Protein AF-0000000085151308 (afdb_homodimer)

Nearest PDB structures (foldseek):
  3g7r-assembly1_A  TM=8.720E-01  e=3.559E-06  Streptomyces coelicolor A3(2)
  3g7r-assembly1_B  TM=8.674E-01  e=7.919E-06  Streptomyces coelicolor A3(2)
  3dpj-assembly2_H  TM=8.428E-01  e=9.579E-05  Ruegeria pomeroyi
  2g7s-assembly1_A-2  TM=7.422E-01  e=3.919E-05  Agrobacterium fabrum str. C58
  6yj2-assembly1_A  TM=6.368E-01  e=1.270E-04  Mycobacterium tuberculosis H37Rv

Solvent-accessible surface area (backbone atoms only — not comparable to full-atom values): 20209 Å² total; per-residue (Å²): 127,86,75,81,76,68,56,68,65,57,46,35,54,40,47,38,53,49,38,50,44,50,33,73,80,63,52,47,72,68,57,50,25,67,63,56,72,45,55,69,66,60,51,31,70,73,33,67,36,72,66,42,41,49,48,50,26,51,50,50,52,50,51,51,54,52,50,50,52,52,51,41,42,68,70,30,94,39,62,53,55,17,52,50,50,52,54,52,49,53,52,56,49,39,72,42,90,81,44,60,65,50,62,47,59,51,46,27,63,56,31,42,67,70,62,43,68,70,22,52,48,30,49,50,50,55,51,47,50,38,48,53,47,20,55,56,36,42,76,79,37,57,67,68,58,10,48,51,51,19,52,41,49,47,26,47,49,45,3,48,49,58,48,38,74,44,83,90,31,58,69,57,50,54,54,36,49,52,65,44,42,55,86,55,57,73,81,121,126,86,74,82,75,69,56,68,66,57,45,36,55,41,47,37,55,50,38,50,45,50,33,72,79,62,52,45,72,68,56,51,24,66,64,57,71,45,53,68,66,61,52,30,69,75,32,68,36,72,67,41,42,48,49,50,26,52,50,51,52,50,50,52,52,51,50,51,51,52,51,41,41,70,72,31,93,39,63,53,56,17,52,49,50,51,54,53,48,53,53,57,49,40,71,43,91,81,42,61,64,49,62,49,58,51,46,27,64,56,31,43,68,70,63,42,68,68,21,51,49,29,48,50,48,54,51,47,49,36,50,53,46,20,55,56,37,42,76,79,37,57,69,69,58,9,49,52,51,20,52,41,49,48,28,48,53,46,4,48,50,58,49,37,75,45,82,93,35,59,69,56,49,53,54,36,50,54,64,44,41,54,88,56,57,74,80,124

Sequence (376 aa):
MAKKNFERADVLDKVITLFWQNGYAASSIQQITKATGLKPGSLYYEFDSKEGLFQAALARYATFSIEAIHQLMQQADDVKAGIRQILDNIVEQSKSCDYCGCFLIKTQLELASQGNELYKFASSQLTEIEHVYQHYLSQLYEAETAKAYAAQLMTVTFGIRIYGYQSESAATQINTINALLPWLKVECMAKKNFERADVLDKVITLFWQNGYAASSIQQITKATGLKPGSLYYEFDSKEGLFQAALARYATFSIEAIHQLMQQADDVKAGIRQILDNIVEQSKSCDYCGCFLIKTQLELASQGNELYKFASSQLTEIEHVYQHYLSQLYEAETAKAYAAQLMTVTFGIRIYGYQSESAATQINTINALLPWLKVEC

Foldseek 3Di:
DPPLPDDLVLLLVQVLLVCLVQNLVRDDPVNSCVSRVDDPVSVCVVQVDSVSSVLVSLVVLLVVVLVQLVVLCVPAPALLRSLVVVLLVLLVLLPDPSQRFRSLVVNLVVCVVVPDPSNVSSVVSLVVSLVSQLVRLVVPDPNVVSNVLSVLSSVLSVVCSVQSPPPPCSVVSSVVCCVSCVVSDDPD/DPPLPDDLVLLLVQVLLVCLVQNLVRDDPVNSCVSRVDDPVSVCVVQVDSVSSVLVSLVVLLVVVLVQLVVLCVPAPALLRSLVVVLLVLLVLLPDPSQRFRSLVVNLVVCVVVPDPSNVSSVVSLVVSLVSQLVRLVVPDPNVVSNVLSVLSSVLSVVSSVCSPPPPCSVVSSVVCCVSCVVSDDPD

Organism: Shewanella frigidimarina (strain NCIMB 400) (NCBI:txid318167)

InterPro domains:
  IPR001647 DNA-binding HTH domain, TetR-type [PF00440] (16-57)
  IPR001647 DNA-binding HTH domain, TetR-type [PR00455] (11-24)
  IPR001647 DNA-binding HTH domain, TetR-type [PR00455] (32-55)
  IPR001647 DNA-binding HTH domain, TetR-type [PS50977] (5-65)
  IPR009057 Homedomain-like superfamily [SSF46689] (3-79)
  IPR036271 Tetracyclin repressor-like, C-terminal domain superfamily [SSF48498] (77-182)

Structure (mmCIF, N/CA/C/O backbone):
data_AF-0000000085151308-model_v1
#
loop_
_entity.id
_entity.type
_entity.pdbx_description
1 polymer 'Transcriptional regulator, TetR family'
#
loop_
_atom_site.group_PDB
_atom_site.id
_atom_site.type_symbol
_atom_site.label_atom_id
_atom_site.label_alt_id
_atom_site.label_comp_id
_atom_site.label_asym_id
_atom_site.label_entity_id
_atom_site.label_seq_id
_atom_site.pdbx_PDB_ins_code
_atom_site.Cartn_x
_atom_site.Cartn_y
_atom_site.Cartn_z
_atom_site.occupancy
_atom_site.B_iso_or_equiv
_atom_site.auth_seq_id
_atom_site.auth_comp_id
_atom_site.auth_asym_id
_atom_site.auth_atom_id
_atom_site.pdbx_PDB_model_num
ATOM 1 N N . MET A 1 1 ? -20.094 36.312 19.484 1 29.27 1 MET A N 1
ATOM 2 C CA . MET A 1 1 ? -20.375 35.156 18.641 1 29.27 1 MET A CA 1
ATOM 3 C C . MET A 1 1 ? -19.906 33.844 19.312 1 29.27 1 MET A C 1
ATOM 5 O O . MET A 1 1 ? -18.891 33.844 20 1 29.27 1 MET A O 1
ATOM 9 N N . ALA A 1 2 ? -20.703 32.781 19.609 1 34.47 2 ALA A N 1
ATOM 10 C CA . ALA A 1 2 ? -20.438 31.75 20.594 1 34.47 2 ALA A CA 1
ATOM 11 C C . ALA A 1 2 ? -19.078 31.109 20.359 1 34.47 2 ALA A C 1
ATOM 13 O O . ALA A 1 2 ? -18.703 30.812 19.219 1 34.47 2 ALA A O 1
ATOM 14 N N . LYS A 1 3 ? -18.047 31.25 20.922 1 36.59 3 LYS A N 1
ATOM 15 C CA . LYS A 1 3 ? -16.641 30.859 20.953 1 36.59 3 LYS A CA 1
ATOM 16 C C . LYS A 1 3 ? -16.453 29.406 20.562 1 36.59 3 LYS A C 1
ATOM 18 O O . LYS A 1 3 ? -16.953 28.5 21.234 1 36.59 3 LYS A O 1
ATOM 23 N N . LYS A 1 4 ? -16.547 28.828 19.281 1 46.03 4 LYS A N 1
ATOM 24 C CA . LYS A 1 4 ? -16.641 27.484 18.719 1 46.03 4 LYS A CA 1
ATOM 25 C C . LYS A 1 4 ? -15.641 26.531 19.375 1 46.03 4 LYS A C 1
ATOM 27 O O . LYS A 1 4 ? -14.43 26.75 19.328 1 46.03 4 LYS A O 1
ATOM 32 N N . ASN A 1 5 ? -15.977 25.859 20.609 1 47.97 5 ASN A N 1
ATOM 33 C CA . ASN A 1 5 ? -15.422 25.219 21.797 1 47.97 5 ASN A CA 1
ATOM 34 C C . ASN A 1 5 ? -14.516 24.047 21.438 1 47.97 5 ASN A C 1
ATOM 36 O O . ASN A 1 5 ? -13.836 23.5 22.312 1 47.97 5 ASN A O 1
ATOM 40 N N . PHE A 1 6 ? -14.875 23.281 20.422 1 59.38 6 PHE A N 1
ATOM 41 C CA . PHE A 1 6 ? -13.93 22.172 20.359 1 59.38 6 PHE A CA 1
ATOM 42 C C . PHE A 1 6 ? -12.648 22.594 19.656 1 59.38 6 PHE A C 1
ATOM 44 O O . PHE A 1 6 ? -12.633 23.562 18.891 1 59.38 6 PHE A O 1
ATOM 51 N N . GLU A 1 7 ? -11.594 22.188 20.203 1 82.12 7 GLU A N 1
ATOM 52 C CA . GLU A 1 7 ? -10.312 22.406 19.547 1 82.12 7 GLU A CA 1
ATOM 53 C C . GLU A 1 7 ? -10.234 21.641 18.234 1 82.12 7 GLU A C 1
ATOM 55 O O . GLU A 1 7 ? -10.32 20.406 18.219 1 82.12 7 GLU A O 1
ATOM 60 N N . ARG A 1 8 ? -10.484 22.359 17.062 1 87.12 8 ARG A N 1
ATOM 61 C CA . ARG A 1 8 ? -10.43 21.859 15.703 1 87.12 8 ARG A CA 1
ATOM 62 C C . ARG A 1 8 ? -9.398 20.734 15.57 1 87.12 8 ARG A C 1
ATOM 64 O O . ARG A 1 8 ? -9.672 19.719 14.945 1 87.12 8 ARG A O 1
ATOM 71 N N . ALA A 1 9 ? -8.344 20.906 16.281 1 89.38 9 ALA A N 1
ATOM 72 C CA . ALA A 1 9 ? -7.254 19.922 16.219 1 89.38 9 ALA A CA 1
ATOM 73 C C . ALA A 1 9 ? -7.656 18.625 16.891 1 89.38 9 ALA A C 1
ATOM 75 O O . ALA A 1 9 ? -7.328 17.531 16.406 1 89.38 9 ALA A O 1
ATOM 76 N N . ASP A 1 10 ? -8.367 18.734 17.891 1 90.44 10 ASP A N 1
ATOM 77 C CA . ASP A 1 10 ? -8.812 17.547 18.609 1 90.44 10 ASP A CA 1
ATOM 78 C C . ASP A 1 10 ? -9.812 16.734 17.797 1 90.44 10 ASP A C 1
ATOM 80 O O . ASP A 1 10 ? -9.758 15.508 17.766 1 90.44 10 ASP A O 1
ATOM 84 N N . VAL A 1 11 ? -10.703 17.422 17.219 1 91.56 11 VAL A N 1
ATOM 85 C CA . VAL A 1 11 ? -11.711 16.781 16.375 1 91.56 11 VAL A CA 1
ATOM 86 C C . VAL A 1 11 ? -11.031 16.062 15.219 1 91.56 11 VAL A C 1
ATOM 88 O O . VAL A 1 11 ? -11.352 14.906 14.93 1 91.56 11 VAL A O 1
ATOM 91 N N . LEU A 1 12 ? -10.078 16.719 14.648 1 94.19 12 LEU A N 1
ATOM 92 C CA . LEU A 1 12 ? -9.391 16.141 13.5 1 94.19 12 LEU A CA 1
ATOM 93 C C . LEU A 1 12 ? -8.578 14.914 13.914 1 94.19 12 LEU A C 1
ATOM 95 O O . LEU A 1 12 ? -8.523 13.922 13.188 1 94.19 12 LEU A O 1
ATOM 99 N N . ASP A 1 13 ? -8.008 14.977 15.094 1 92.62 13 ASP A N 1
ATOM 100 C CA . ASP A 1 13 ? -7.238 13.828 15.562 1 92.62 13 ASP A CA 1
ATOM 101 C C . ASP A 1 13 ? -8.133 12.609 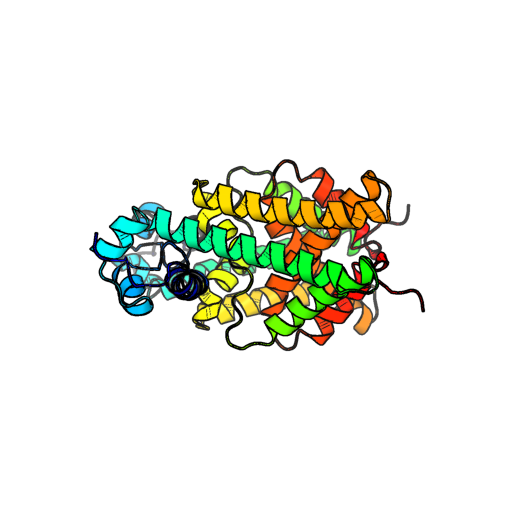15.766 1 92.62 13 ASP A C 1
ATOM 103 O O . ASP A 1 13 ? -7.742 11.484 15.453 1 92.62 13 ASP A O 1
ATOM 107 N N . LYS A 1 14 ? -9.25 12.82 16.234 1 92.81 14 LYS A N 1
ATOM 108 C CA . LYS A 1 14 ? -10.211 11.742 16.438 1 92.81 14 LYS A CA 1
ATOM 109 C C . LYS A 1 14 ? -10.703 11.18 15.102 1 92.81 14 LYS A C 1
ATOM 111 O O . LYS A 1 14 ? -10.867 9.969 14.945 1 92.81 14 LYS A O 1
ATOM 116 N N . VAL A 1 15 ? -10.93 12.078 14.203 1 94 15 VAL A N 1
ATOM 117 C CA . VAL A 1 15 ? -11.477 11.641 12.922 1 94 15 VAL A CA 1
ATOM 118 C C . VAL A 1 15 ? -10.391 10.945 12.109 1 94 15 VAL A C 1
ATOM 120 O O . VAL A 1 15 ? -10.672 10 11.359 1 94 15 VAL A O 1
ATOM 123 N N . ILE A 1 16 ? -9.133 11.352 12.297 1 94 16 ILE A N 1
ATOM 124 C CA . ILE A 1 16 ? -8.016 10.688 11.633 1 94 16 ILE A CA 1
ATOM 125 C C . ILE A 1 16 ? -7.977 9.219 12.039 1 94 16 ILE A C 1
ATOM 127 O O . ILE A 1 16 ? -7.871 8.328 11.18 1 94 16 ILE A O 1
ATOM 131 N N . THR A 1 17 ? -8.148 8.992 13.273 1 91.88 17 THR A N 1
ATOM 132 C CA . THR A 1 17 ? -8.133 7.621 13.758 1 91.88 17 THR A CA 1
ATOM 133 C C . THR A 1 17 ? -9.273 6.812 13.141 1 91.88 17 THR A C 1
ATOM 135 O O . THR A 1 17 ? -9.062 5.688 12.688 1 91.88 17 THR A O 1
ATOM 138 N N . LEU A 1 18 ? -10.367 7.387 13.086 1 92.62 18 LEU A N 1
ATOM 139 C CA . LEU A 1 18 ? -11.555 6.727 12.539 1 92.62 18 LEU A CA 1
ATOM 140 C C . LEU A 1 18 ? -11.367 6.426 11.055 1 92.62 18 LEU A C 1
ATOM 142 O O . LEU A 1 18 ? -11.555 5.285 10.625 1 92.62 18 LEU A O 1
ATOM 146 N N . PHE A 1 19 ? -11.031 7.465 10.32 1 92.56 19 PHE A N 1
ATOM 147 C CA . PHE A 1 19 ? -10.859 7.32 8.875 1 92.56 19 PHE A CA 1
ATOM 148 C C . PHE A 1 19 ? -9.703 6.379 8.562 1 92.56 19 PHE A C 1
ATOM 150 O O . PHE A 1 19 ? -9.75 5.641 7.578 1 92.56 19 PHE A O 1
ATOM 157 N N . TRP A 1 20 ? -8.719 6.418 9.391 1 90.19 20 TRP A N 1
ATOM 158 C CA . TRP A 1 20 ? -7.531 5.582 9.219 1 90.19 20 TRP A CA 1
ATOM 159 C C . TRP A 1 20 ? -7.875 4.109 9.414 1 90.19 20 TRP A C 1
ATOM 161 O O . TRP A 1 20 ? -7.355 3.244 8.703 1 90.19 20 TRP A O 1
ATOM 171 N N . GLN A 1 21 ? -8.781 3.826 10.242 1 87.88 21 GLN A N 1
ATOM 172 C CA . GLN A 1 21 ? -9.164 2.451 10.547 1 87.88 21 GLN A CA 1
ATOM 173 C C . GLN A 1 21 ? -10.219 1.942 9.57 1 87.88 21 GLN A C 1
ATOM 175 O O . GLN A 1 21 ? -10.133 0.81 9.094 1 87.88 21 GLN A O 1
ATOM 180 N N . ASN A 1 22 ? -11.102 2.824 9.141 1 88.06 22 ASN A N 1
ATOM 181 C CA . ASN A 1 22 ? -12.273 2.359 8.406 1 88.06 22 ASN A CA 1
ATOM 182 C C . ASN A 1 22 ? -12.18 2.703 6.922 1 88.06 22 ASN A C 1
ATOM 184 O O . ASN A 1 22 ? -12.797 2.041 6.086 1 88.06 22 ASN A O 1
ATOM 188 N N . GLY A 1 23 ? -11.422 3.795 6.656 1 89.06 23 GLY A N 1
ATOM 189 C CA . GLY A 1 23 ? -11.461 4.352 5.316 1 89.06 23 GLY A CA 1
ATOM 190 C C . GLY A 1 23 ? -12.555 5.383 5.125 1 89.06 23 GLY A C 1
ATOM 191 O O . GLY A 1 23 ? -13.32 5.66 6.051 1 89.06 23 GLY A O 1
ATOM 192 N N . TYR A 1 24 ? -12.594 5.984 4.008 1 91.19 24 TYR A N 1
ATOM 193 C CA . TYR A 1 24 ? -13.539 7.051 3.682 1 91.19 24 TYR A CA 1
ATOM 194 C C . TYR A 1 24 ? -14.938 6.488 3.467 1 91.19 24 TYR A C 1
ATOM 196 O O . TYR A 1 24 ? -15.898 6.961 4.074 1 91.19 24 TYR A O 1
ATOM 204 N N . ALA A 1 25 ? -15.07 5.535 2.648 1 86.12 25 ALA A N 1
ATOM 205 C CA . ALA A 1 25 ? -16.375 5.02 2.223 1 86.12 25 ALA A CA 1
ATOM 206 C C . ALA A 1 25 ? -17.094 4.348 3.383 1 86.12 25 ALA A C 1
ATOM 208 O O . ALA A 1 25 ? -18.312 4.484 3.521 1 86.12 25 ALA A O 1
ATOM 209 N N . ALA A 1 26 ? -16.422 3.717 4.242 1 87.69 26 ALA A N 1
ATOM 210 C CA . ALA A 1 26 ? -17.031 2.891 5.277 1 87.69 26 ALA A CA 1
ATOM 211 C C . ALA A 1 26 ? -17.375 3.717 6.516 1 87.69 26 ALA A C 1
ATOM 213 O O . ALA A 1 26 ? -18.062 3.244 7.422 1 87.69 26 ALA A O 1
ATOM 214 N N . SER A 1 27 ? -16.828 4.918 6.598 1 92.06 27 SER A N 1
ATOM 215 C CA . SER A 1 27 ? -17.109 5.762 7.75 1 92.06 27 SER A CA 1
ATOM 216 C C . SER A 1 27 ? -18.406 6.555 7.551 1 92.06 27 SER A C 1
ATOM 218 O O . SER A 1 27 ? -18.562 7.262 6.555 1 92.06 27 SER A O 1
ATOM 220 N N . SER A 1 28 ? -19.25 6.461 8.562 1 91.75 28 SER A N 1
ATOM 221 C CA . SER A 1 28 ? -20.531 7.152 8.484 1 91.75 28 SER A CA 1
ATOM 222 C C . SER A 1 28 ? -20.531 8.398 9.359 1 91.75 28 SER A C 1
ATOM 224 O O . SER A 1 28 ? -19.672 8.57 10.219 1 91.75 28 SER A O 1
ATOM 226 N N . ILE A 1 29 ? -21.562 9.18 9.055 1 92.38 29 ILE A N 1
ATOM 227 C CA . ILE A 1 29 ? -21.719 10.391 9.852 1 92.38 29 ILE A CA 1
ATOM 228 C C . ILE A 1 29 ? -22.031 10.016 11.305 1 92.38 29 ILE A C 1
ATOM 230 O O . ILE A 1 29 ? -21.609 10.719 12.227 1 92.38 29 ILE A O 1
ATOM 234 N N . GLN A 1 30 ? -22.703 8.984 11.508 1 94.5 30 GLN A N 1
ATOM 235 C CA . GLN A 1 30 ? -23.016 8.516 12.859 1 94.5 30 GLN A CA 1
ATOM 236 C C . GLN A 1 30 ? -21.734 8.148 13.609 1 94.5 30 GLN A C 1
ATOM 238 O O . GLN A 1 30 ? -21.562 8.5 14.781 1 94.5 30 GLN A O 1
ATOM 243 N N . GLN A 1 31 ? -20.844 7.473 12.953 1 94.94 31 GLN A N 1
ATOM 244 C CA . GLN A 1 31 ? -19.578 7.09 13.547 1 94.94 31 GLN A CA 1
ATOM 245 C C . GLN A 1 31 ? -18.719 8.312 13.844 1 94.94 31 GLN A C 1
ATOM 247 O O . GLN A 1 31 ? -18.031 8.375 14.875 1 94.94 31 GLN A O 1
ATOM 252 N N . ILE A 1 32 ? -18.719 9.273 12.953 1 95.12 32 ILE A N 1
ATOM 253 C CA . ILE A 1 32 ? -17.953 10.508 13.117 1 95.12 32 ILE A CA 1
ATOM 254 C C . ILE A 1 32 ? -18.484 11.281 14.328 1 95.12 32 ILE A C 1
ATOM 256 O O . ILE A 1 32 ? -17.703 11.766 15.148 1 95.12 32 ILE A O 1
ATOM 260 N N . THR A 1 33 ? -19.828 11.312 14.359 1 95.19 33 THR A N 1
ATOM 261 C CA . THR A 1 33 ? -20.453 11.992 15.484 1 95.19 33 THR A CA 1
ATOM 262 C C . THR A 1 33 ? -20.094 11.305 16.797 1 95.19 33 THR A C 1
ATOM 264 O O . THR A 1 33 ? -19.812 11.969 17.797 1 95.19 33 THR A O 1
ATOM 267 N N . LYS A 1 34 ? -20.125 10.062 16.859 1 95.5 34 LYS A N 1
ATOM 268 C CA . LYS A 1 34 ? -19.766 9.297 18.062 1 95.5 34 LYS A CA 1
ATOM 269 C C . LYS A 1 34 ? -18.312 9.523 18.453 1 95.5 34 LYS A C 1
ATOM 271 O O . LYS A 1 34 ? -18 9.68 19.625 1 95.5 34 LYS A O 1
ATOM 276 N N . ALA A 1 35 ? -17.438 9.586 17.484 1 93.06 35 ALA A N 1
ATOM 277 C CA . ALA A 1 35 ? -16 9.727 17.719 1 93.06 35 ALA A CA 1
ATOM 278 C C . ALA A 1 35 ? -15.656 11.133 18.219 1 93.06 35 ALA A C 1
ATOM 280 O O . ALA A 1 35 ? -14.742 11.312 19.016 1 93.06 35 ALA A O 1
ATOM 281 N N . THR A 1 36 ? -16.375 12.062 17.766 1 93.38 36 THR A N 1
ATOM 282 C CA . THR A 1 36 ? -16 13.445 18.016 1 93.38 36 THR A CA 1
ATOM 283 C C . THR A 1 36 ? -16.844 14.031 19.156 1 93.38 36 THR A C 1
ATOM 285 O O . THR A 1 36 ? -16.469 15.039 19.75 1 93.38 36 THR A O 1
ATOM 288 N N . GLY A 1 37 ? -18.031 13.484 19.281 1 92.81 37 GLY A N 1
ATOM 289 C CA . GLY A 1 37 ? -18.984 14.031 20.25 1 92.81 37 GLY A CA 1
ATOM 290 C C . GLY A 1 37 ? -19.734 15.242 19.719 1 92.81 37 GLY A C 1
ATOM 291 O O . GLY A 1 37 ? -20.422 15.938 20.469 1 92.81 37 GLY A O 1
ATOM 292 N N . LEU A 1 38 ? -19.578 15.477 18.469 1 92.75 38 LEU A N 1
ATOM 293 C CA . LEU A 1 38 ? -20.219 16.641 17.859 1 92.75 38 LEU A CA 1
ATOM 294 C C . LEU A 1 38 ? -21.406 16.219 17 1 92.75 38 LEU A C 1
ATOM 296 O O . LEU A 1 38 ? -21.391 15.141 16.406 1 92.75 38 LEU A O 1
ATOM 300 N N . LYS A 1 39 ? -22.375 17.078 16.922 1 92.44 39 LYS A N 1
ATOM 301 C CA . LYS A 1 39 ? -23.531 16.859 16.047 1 92.44 39 LYS A CA 1
ATOM 302 C C . LYS A 1 39 ? -23.172 17.094 14.586 1 92.44 39 LYS A C 1
ATOM 304 O O . LYS A 1 39 ? -22.297 17.906 14.281 1 92.44 39 LYS A O 1
ATOM 309 N N . PRO A 1 40 ? -23.891 16.406 13.672 1 91.62 40 PRO A N 1
ATOM 310 C CA . PRO A 1 40 ? -23.625 16.578 12.234 1 91.62 40 PRO A CA 1
ATOM 311 C C . PRO A 1 40 ? -23.672 18.031 11.789 1 91.62 40 PRO A C 1
ATOM 313 O O . PRO A 1 40 ? -22.844 18.469 10.992 1 91.62 40 PRO A O 1
ATOM 316 N N . GLY A 1 41 ? -24.547 18.75 12.297 1 89.94 41 GLY A N 1
ATOM 317 C CA . GLY A 1 41 ? -24.672 20.15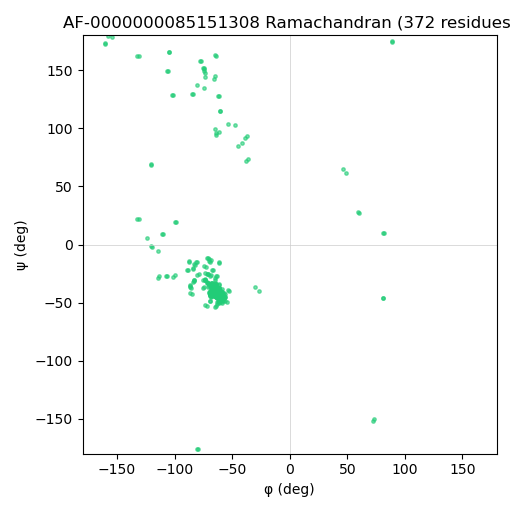6 11.938 1 89.94 41 GLY A CA 1
ATOM 318 C C . GLY A 1 41 ? -23.438 20.953 12.258 1 89.94 41 GLY A C 1
ATOM 319 O O . GLY A 1 41 ? -22.984 21.781 11.453 1 89.94 41 GLY A O 1
ATOM 320 N N . SER A 1 42 ? -22.938 20.766 13.383 1 89.88 42 SER A N 1
ATOM 321 C CA . SER A 1 42 ? -21.719 21.453 13.805 1 89.88 42 SER A CA 1
ATOM 322 C C . SER A 1 42 ? -20.531 21.047 12.938 1 89.88 42 SER A C 1
ATOM 324 O O . SER A 1 42 ? -19.719 21.891 12.562 1 89.88 42 SER A O 1
ATOM 326 N N . LEU A 1 43 ? -20.406 19.797 12.625 1 90.81 43 LEU A N 1
ATOM 327 C CA . LEU A 1 43 ? -19.312 19.266 11.797 1 90.81 43 LEU A CA 1
ATOM 328 C C . LEU A 1 43 ? -19.375 19.875 10.398 1 90.81 43 LEU A C 1
ATOM 330 O O . LEU A 1 43 ? -18.344 20.312 9.875 1 90.81 43 LEU A O 1
ATOM 334 N N . TYR A 1 44 ? -20.578 19.938 9.898 1 88 44 TYR A N 1
ATOM 335 C CA . TYR A 1 44 ? -20.719 20.391 8.516 1 88 44 TYR A CA 1
ATOM 336 C C . TYR A 1 44 ? -20.625 21.906 8.422 1 88 44 TYR A C 1
ATOM 338 O O . TYR A 1 44 ? -20.219 22.453 7.391 1 88 44 TYR A O 1
ATOM 346 N N . TYR A 1 45 ? -20.953 22.531 9.484 1 89.56 45 TYR A N 1
ATOM 347 C CA . TYR A 1 45 ? -20.719 23.969 9.555 1 89.56 45 TYR A CA 1
ATOM 348 C C . TYR A 1 45 ? -19.234 24.281 9.453 1 89.56 45 TYR A C 1
ATOM 350 O O . TYR A 1 45 ? -18.828 25.219 8.75 1 89.56 45 TYR A O 1
ATOM 358 N N . GLU A 1 46 ? -18.516 23.484 10.062 1 90.06 46 GLU A N 1
ATOM 359 C CA . GLU A 1 46 ? -17.094 23.719 10.148 1 90.06 46 GLU A CA 1
ATOM 360 C C . GLU A 1 46 ? -16.359 23.156 8.93 1 90.06 46 GLU A C 1
ATOM 362 O O . GLU A 1 46 ? -15.391 23.75 8.453 1 90.06 46 GLU A O 1
ATOM 367 N N . PHE A 1 47 ? -16.781 21.984 8.391 1 93.31 47 PHE A N 1
ATOM 368 C CA . PHE A 1 47 ? -15.984 21.281 7.398 1 93.31 47 PHE A CA 1
ATOM 369 C C . PHE A 1 47 ? -16.75 21.141 6.086 1 93.31 47 PHE A C 1
ATOM 371 O O . PHE A 1 47 ? -16.219 20.609 5.109 1 93.31 47 PHE A O 1
ATOM 378 N N . ASP A 1 48 ? -17.953 21.609 6.086 1 91 48 ASP A N 1
ATOM 379 C CA . ASP A 1 48 ? -18.781 21.719 4.895 1 91 48 ASP A CA 1
ATOM 380 C C . ASP A 1 48 ? -19.438 20.375 4.555 1 91 48 ASP A C 1
ATOM 382 O O . ASP A 1 48 ? -20.594 20.328 4.168 1 91 48 ASP A O 1
ATOM 386 N N . SER A 1 49 ? -18.688 19.359 4.594 1 93.5 49 SER A N 1
ATOM 387 C CA . SER A 1 49 ? -19.156 18.031 4.211 1 93.5 49 SER A CA 1
ATOM 388 C C . SER A 1 49 ? -18.25 16.938 4.777 1 93.5 49 SER A C 1
ATOM 390 O O . SER A 1 49 ? -17.219 17.234 5.387 1 93.5 49 SER A O 1
ATOM 392 N N . LYS A 1 50 ? -18.688 15.672 4.605 1 93.19 50 LYS A N 1
ATOM 393 C CA . LYS A 1 50 ? -17.812 14.562 4.973 1 93.19 50 LYS A CA 1
ATOM 394 C C . LYS A 1 50 ? -16.5 14.617 4.203 1 93.19 50 LYS A C 1
ATOM 396 O O . LYS A 1 50 ? -15.438 14.352 4.766 1 93.19 50 LYS A O 1
ATOM 401 N N . GLU A 1 51 ? -16.625 14.938 2.924 1 94.62 51 GLU A N 1
ATOM 402 C CA . GLU A 1 51 ? -15.438 15.055 2.084 1 94.62 51 GLU A CA 1
ATOM 403 C C . GLU A 1 51 ? -14.508 16.156 2.592 1 94.62 51 GLU A C 1
ATOM 405 O O . GLU A 1 51 ? -13.289 15.984 2.625 1 94.62 51 GLU A O 1
ATOM 410 N N . GLY A 1 52 ? -15.094 17.203 2.908 1 95.19 52 GLY A N 1
ATOM 411 C CA . GLY A 1 52 ? -14.312 18.281 3.473 1 95.19 52 GLY A CA 1
ATOM 412 C C . GLY A 1 52 ? -13.617 17.922 4.773 1 95.19 52 GLY A C 1
ATOM 413 O O . GLY A 1 52 ? -12.477 18.312 5.008 1 95.19 52 GLY A O 1
ATOM 414 N N . LEU A 1 53 ? -14.375 17.266 5.664 1 94.94 53 LEU A N 1
ATOM 415 C CA . LEU A 1 53 ? -13.805 16.781 6.922 1 94.94 53 LEU A CA 1
ATOM 416 C C . LEU A 1 53 ? -12.656 15.82 6.672 1 94.94 53 LEU A C 1
ATOM 418 O O . LEU A 1 53 ? -11.609 15.906 7.32 1 94.94 53 LEU A O 1
ATOM 422 N N . PHE A 1 54 ? -12.844 14.93 5.785 1 95.81 54 PHE A N 1
ATOM 423 C CA . PHE A 1 54 ? -11.82 13.961 5.426 1 95.81 54 PHE A CA 1
ATOM 424 C C . PHE A 1 54 ? -10.578 14.664 4.879 1 95.81 54 PHE A C 1
ATOM 426 O O . PHE A 1 54 ? -9.453 14.32 5.246 1 95.81 54 PHE A O 1
ATOM 433 N N . GLN A 1 55 ? -10.781 15.562 4.02 1 96.19 55 GLN A N 1
ATOM 434 C CA . GLN A 1 55 ? -9.672 16.312 3.441 1 96.19 55 GLN A CA 1
ATOM 435 C C . GLN A 1 55 ? -8.875 17.047 4.523 1 96.19 55 GLN A C 1
ATOM 437 O O . GLN A 1 55 ? -7.648 17.094 4.469 1 96.19 55 GLN A O 1
ATOM 442 N N . ALA A 1 56 ? -9.602 17.641 5.383 1 95.88 56 ALA A N 1
ATOM 443 C CA . ALA A 1 56 ? -8.945 18.328 6.488 1 95.88 56 ALA A CA 1
ATOM 444 C C . ALA A 1 56 ? -8.125 17.359 7.336 1 95.88 56 ALA A C 1
ATOM 446 O O . ALA A 1 56 ? -7.031 17.688 7.785 1 95.88 56 ALA A O 1
ATOM 447 N N . ALA A 1 57 ? -8.719 16.203 7.617 1 95.94 57 ALA A N 1
ATOM 448 C CA . ALA A 1 57 ? -8.008 15.164 8.359 1 95.94 57 ALA A CA 1
ATOM 449 C C . ALA A 1 57 ? -6.742 14.734 7.629 1 95.94 57 ALA A C 1
ATOM 451 O O . ALA A 1 57 ? -5.68 14.602 8.234 1 95.94 57 ALA A O 1
ATOM 452 N N . LEU A 1 58 ? -6.84 14.531 6.328 1 96.38 58 LEU A N 1
ATOM 453 C CA . LEU A 1 58 ? -5.703 14.141 5.496 1 96.38 58 LEU A CA 1
ATOM 454 C C . LEU A 1 58 ? -4.621 15.211 5.52 1 96.38 58 LEU A C 1
ATOM 456 O O . LEU A 1 58 ? -3.432 14.898 5.605 1 96.38 58 LEU A O 1
ATOM 460 N N . ALA A 1 59 ? -5.055 16.406 5.395 1 96.88 59 ALA A N 1
ATOM 461 C CA . ALA A 1 59 ? -4.121 17.531 5.395 1 96.88 59 ALA A CA 1
ATOM 462 C C . ALA A 1 59 ? -3.367 17.625 6.719 1 96.88 59 ALA A C 1
ATOM 464 O O . ALA A 1 59 ? -2.162 17.875 6.738 1 96.88 59 ALA A O 1
ATOM 465 N N . ARG A 1 60 ? -4.078 17.484 7.73 1 96.06 60 ARG A N 1
ATOM 466 C CA . ARG A 1 60 ? -3.443 17.516 9.047 1 96.06 60 ARG A CA 1
ATOM 467 C C . ARG A 1 60 ? -2.439 16.375 9.195 1 96.06 60 ARG A C 1
ATOM 469 O O . ARG A 1 60 ? -1.328 16.578 9.688 1 96.06 60 ARG A O 1
ATOM 476 N N . TYR A 1 61 ? -2.838 15.211 8.867 1 96.12 61 TYR A N 1
ATOM 477 C CA . TYR A 1 61 ? -1.945 14.055 8.922 1 96.12 61 TYR A CA 1
ATOM 478 C C . TYR A 1 61 ? -0.679 14.312 8.109 1 96.12 61 TYR A C 1
ATOM 480 O O . TYR A 1 61 ? 0.427 14.016 8.57 1 96.12 61 TYR A O 1
ATOM 488 N N . ALA A 1 62 ? -0.852 14.766 6.879 1 96.44 62 ALA A N 1
ATOM 489 C CA . ALA A 1 62 ? 0.278 15.047 5.996 1 96.44 62 ALA A CA 1
ATOM 490 C C . ALA A 1 62 ? 1.214 16.078 6.613 1 96.44 62 ALA A C 1
ATOM 492 O O . ALA A 1 62 ? 2.436 15.914 6.59 1 96.44 62 ALA A O 1
ATOM 493 N N . THR A 1 63 ? 0.641 17.109 7.145 1 96.31 63 THR A N 1
ATOM 494 C CA . THR A 1 63 ? 1.419 18.172 7.777 1 96.31 63 THR A CA 1
ATOM 495 C C . THR A 1 63 ? 2.244 17.609 8.938 1 96.31 63 THR A C 1
ATOM 497 O O . THR A 1 63 ? 3.436 17.906 9.055 1 96.31 63 THR A O 1
ATOM 500 N N . PHE A 1 64 ? 1.639 16.797 9.727 1 94.81 64 PHE A N 1
ATOM 501 C CA . PHE A 1 64 ? 2.332 16.188 10.852 1 94.81 64 PHE A CA 1
ATOM 502 C C . PHE A 1 64 ? 3.457 15.273 10.367 1 94.81 64 PHE A C 1
ATOM 504 O O . PHE A 1 64 ? 4.531 15.234 10.977 1 94.81 64 PHE A O 1
ATOM 511 N N . SER A 1 65 ? 3.201 14.562 9.336 1 95.44 65 SER A N 1
ATOM 512 C CA . SER A 1 65 ? 4.203 13.656 8.789 1 95.44 65 SER A CA 1
ATOM 513 C C . SER A 1 65 ? 5.418 14.422 8.273 1 95.44 65 SER A C 1
ATOM 515 O O . SER A 1 65 ? 6.559 14.047 8.555 1 95.44 65 SER A O 1
ATOM 517 N N . ILE A 1 66 ? 5.191 15.453 7.582 1 97.44 66 ILE A N 1
ATOM 518 C CA . ILE A 1 66 ? 6.27 16.25 7.012 1 97.44 66 ILE A CA 1
ATOM 519 C C . ILE A 1 66 ? 7.023 16.984 8.125 1 97.44 66 ILE A C 1
ATOM 521 O O . ILE A 1 66 ? 8.258 17.016 8.117 1 97.44 66 ILE A O 1
ATOM 525 N N . GLU A 1 67 ? 6.258 17.5 9.086 1 97.31 67 GLU A N 1
ATOM 526 C CA . GLU A 1 67 ? 6.887 18.188 10.211 1 97.31 67 GLU A CA 1
ATOM 527 C C . GLU A 1 67 ? 7.766 17.219 11.008 1 97.31 67 GLU A C 1
ATOM 529 O O . GLU A 1 67 ? 8.828 17.609 11.492 1 97.31 67 GLU A O 1
ATOM 534 N N . ALA A 1 68 ? 7.32 16.031 11.195 1 96.5 68 ALA A N 1
ATOM 535 C CA . ALA A 1 68 ? 8.102 15.023 11.898 1 96.5 68 ALA A CA 1
ATOM 536 C C . ALA A 1 68 ? 9.422 14.75 11.188 1 96.5 68 ALA A C 1
ATOM 538 O O . ALA A 1 68 ? 10.453 14.555 11.836 1 96.5 68 ALA A O 1
ATOM 539 N N . ILE A 1 69 ? 9.398 14.719 9.844 1 97.75 69 ILE A N 1
ATOM 540 C CA . ILE A 1 69 ? 10.609 14.531 9.062 1 97.75 69 ILE A CA 1
ATOM 541 C C . ILE A 1 69 ? 11.57 15.688 9.32 1 97.75 69 ILE A C 1
ATOM 543 O O . ILE A 1 69 ? 12.75 15.477 9.617 1 97.75 69 ILE A O 1
ATOM 547 N N . HIS A 1 70 ? 11.07 16.891 9.289 1 98 70 HIS A N 1
ATOM 548 C CA . HIS A 1 70 ? 11.898 18.062 9.531 1 98 70 HIS A CA 1
ATOM 549 C C . HIS A 1 70 ? 12.508 18.031 10.93 1 98 70 HIS A C 1
ATOM 551 O O . HIS A 1 70 ? 13.695 18.312 11.109 1 98 70 HIS A O 1
ATOM 557 N N . GLN A 1 71 ? 11.688 17.703 11.859 1 97.69 71 GLN A N 1
ATOM 558 C CA . GLN A 1 71 ? 12.141 17.672 13.242 1 97.69 71 GLN A CA 1
ATOM 559 C C . GLN A 1 71 ? 13.258 16.641 13.43 1 97.69 71 GLN A C 1
ATOM 561 O O . GLN A 1 71 ? 14.266 16.922 14.07 1 97.69 71 GLN A O 1
ATOM 566 N N . LEU A 1 72 ? 13.07 15.461 12.938 1 97.19 72 LEU A N 1
ATOM 567 C CA . LEU A 1 72 ? 14.062 14.398 13.062 1 97.19 72 LEU A CA 1
ATOM 568 C C . LEU A 1 72 ? 15.359 14.781 12.344 1 97.19 72 LEU A C 1
ATOM 570 O O . LEU A 1 72 ? 16.453 14.516 12.844 1 97.19 72 LEU A O 1
ATOM 574 N N . MET A 1 73 ? 15.219 15.461 11.18 1 96.81 73 MET A N 1
ATOM 575 C CA . MET A 1 73 ? 16.375 15.906 10.422 1 96.81 73 MET A CA 1
ATOM 576 C C . MET A 1 73 ? 17.172 16.953 11.203 1 96.81 73 MET A C 1
ATOM 578 O O . MET A 1 73 ? 18.406 16.969 11.172 1 96.81 73 MET A O 1
ATOM 582 N N . GLN A 1 74 ? 16.469 17.781 11.891 1 96.31 74 GLN A N 1
ATOM 583 C CA . GLN A 1 74 ? 17.109 18.844 12.656 1 96.31 74 GLN A CA 1
ATOM 584 C C . GLN A 1 74 ? 17.797 18.312 13.898 1 96.31 74 GLN A C 1
ATOM 586 O O . GLN A 1 74 ? 18.828 18.844 14.32 1 96.31 74 GLN A O 1
ATOM 591 N N . GLN A 1 75 ? 17.297 17.281 14.406 1 97.06 75 GLN A N 1
ATOM 592 C CA . GLN A 1 75 ? 17.797 16.734 15.656 1 97.06 75 GLN A CA 1
ATOM 593 C C . GLN A 1 75 ? 18.922 15.727 15.406 1 97.06 75 GLN A C 1
ATOM 595 O O . GLN A 1 75 ? 19.719 15.438 16.312 1 97.06 75 GLN A O 1
ATOM 600 N N . ALA A 1 76 ? 18.953 15.219 14.258 1 96.5 76 ALA A N 1
ATOM 601 C CA . ALA A 1 76 ? 19.906 14.172 13.93 1 96.5 76 ALA A CA 1
ATOM 602 C C . ALA A 1 76 ? 21.297 14.75 13.695 1 96.5 76 ALA A C 1
ATOM 604 O O . ALA A 1 76 ? 21.438 15.945 13.414 1 96.5 76 ALA A O 1
ATOM 605 N N . ASP A 1 77 ? 22.391 13.898 13.836 1 95.12 77 ASP A N 1
ATOM 606 C CA . ASP A 1 77 ? 23.781 14.297 13.633 1 95.12 77 ASP A CA 1
ATOM 607 C C . ASP A 1 77 ? 24.016 14.742 12.188 1 95.12 77 ASP A C 1
ATOM 609 O O . ASP A 1 77 ? 24.844 15.625 11.938 1 95.12 77 ASP A O 1
ATOM 613 N N . ASP A 1 78 ? 23.422 14.117 11.281 1 96.06 78 ASP A N 1
ATOM 614 C CA . ASP A 1 78 ? 23.469 14.461 9.867 1 96.06 78 ASP A CA 1
ATOM 615 C C . ASP A 1 78 ? 22.266 13.898 9.125 1 96.06 78 ASP A C 1
ATOM 617 O O . ASP A 1 78 ? 21.406 13.227 9.727 1 96.06 78 ASP A O 1
ATOM 621 N N . VAL A 1 79 ? 22.172 14.133 7.852 1 97.44 79 VAL A N 1
ATOM 622 C CA . VAL A 1 79 ? 21.016 13.797 7.023 1 97.44 79 VAL A CA 1
ATOM 623 C C . VAL A 1 79 ? 20.812 12.281 7.012 1 97.44 79 VAL A C 1
ATOM 625 O O . VAL A 1 79 ? 19.688 11.797 7.164 1 97.44 79 VAL A O 1
ATOM 628 N N . LYS A 1 80 ? 21.875 11.5 6.84 1 97.62 80 LYS A N 1
ATOM 629 C CA . LYS A 1 80 ? 21.781 10.039 6.781 1 97.62 80 LYS A CA 1
ATOM 630 C C . LYS A 1 80 ? 21.266 9.477 8.102 1 97.62 80 LYS A C 1
ATOM 632 O O . LYS A 1 80 ? 20.422 8.586 8.109 1 97.62 80 LYS A O 1
ATOM 637 N N . ALA A 1 81 ? 21.781 10.016 9.219 1 96.94 81 ALA A N 1
ATOM 638 C CA . ALA A 1 81 ? 21.328 9.594 10.539 1 96.94 81 ALA A CA 1
ATOM 639 C C . ALA A 1 81 ? 19.844 9.898 10.727 1 96.94 81 ALA A C 1
ATOM 641 O O . ALA A 1 81 ? 19.109 9.109 11.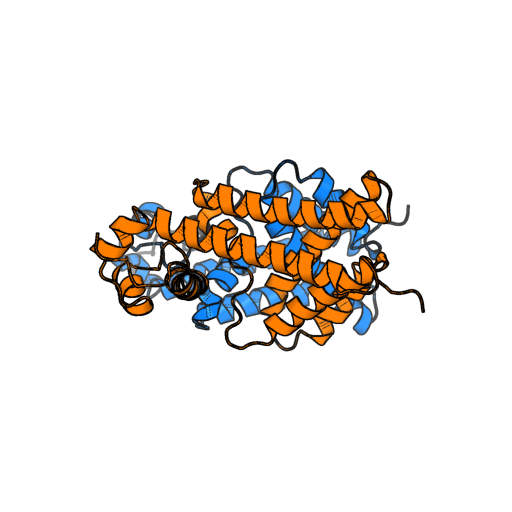336 1 96.94 81 ALA A O 1
ATOM 642 N N . GLY A 1 82 ? 19.391 11.078 10.273 1 97.81 82 GLY A N 1
ATOM 643 C CA . GLY A 1 82 ? 17.984 11.43 10.336 1 97.81 82 GLY A CA 1
ATOM 644 C C . GLY A 1 82 ? 17.094 10.477 9.555 1 97.81 82 GLY A C 1
ATOM 645 O O . GLY A 1 82 ? 16.062 10.023 10.062 1 97.81 82 GLY A O 1
ATOM 646 N N . ILE A 1 83 ? 17.516 10.125 8.352 1 98.19 83 ILE A N 1
ATOM 647 C CA . ILE A 1 83 ? 16.75 9.211 7.508 1 98.19 83 ILE A CA 1
ATOM 648 C C . ILE A 1 83 ? 16.703 7.836 8.164 1 98.19 83 ILE A C 1
ATOM 650 O O . ILE A 1 83 ? 15.648 7.195 8.18 1 98.19 83 ILE A O 1
ATOM 654 N N . ARG A 1 84 ? 17.797 7.422 8.719 1 97.44 84 ARG A N 1
ATOM 655 C CA . ARG A 1 84 ? 17.828 6.137 9.406 1 97.44 84 ARG A CA 1
ATOM 656 C C . ARG A 1 84 ? 16.844 6.105 10.562 1 97.44 84 ARG A C 1
ATOM 658 O O . ARG A 1 84 ? 16.125 5.125 10.742 1 97.44 84 ARG A O 1
ATOM 665 N N . GLN A 1 85 ? 16.812 7.152 11.289 1 97.19 85 GLN A N 1
ATOM 666 C CA . GLN A 1 85 ? 15.883 7.227 12.422 1 97.19 85 GLN A CA 1
ATOM 667 C C . GLN A 1 85 ? 14.438 7.18 11.945 1 97.19 85 GLN A C 1
ATOM 669 O O . GLN A 1 85 ? 13.586 6.574 12.602 1 97.19 85 GLN A O 1
ATOM 674 N N . ILE A 1 86 ? 14.18 7.832 10.906 1 97.62 86 ILE A N 1
ATOM 675 C CA . ILE A 1 86 ? 12.836 7.824 10.336 1 97.62 86 ILE A CA 1
ATOM 676 C C . ILE A 1 86 ? 12.43 6.391 9.984 1 97.62 86 ILE A C 1
ATOM 678 O O . ILE A 1 86 ? 11.344 5.938 10.359 1 97.62 86 ILE A O 1
ATOM 682 N N . LEU A 1 87 ? 13.305 5.68 9.258 1 97.56 87 LEU A N 1
ATOM 683 C CA . LEU A 1 87 ? 13.023 4.305 8.867 1 97.56 87 LEU A CA 1
ATOM 684 C C . LEU A 1 87 ? 12.867 3.406 10.086 1 97.56 87 LEU A C 1
ATOM 686 O O . LEU A 1 87 ? 11.961 2.574 10.141 1 97.56 87 LEU A O 1
ATOM 690 N N . ASP A 1 88 ? 13.719 3.592 11.102 1 96 88 ASP A N 1
ATOM 691 C CA . ASP A 1 88 ? 13.625 2.826 12.336 1 96 88 ASP A CA 1
ATOM 692 C C . ASP A 1 88 ? 12.289 3.068 13.031 1 96 88 ASP A C 1
ATOM 694 O O . ASP A 1 88 ? 11.688 2.141 13.578 1 96 88 ASP A O 1
ATOM 698 N N . ASN A 1 89 ? 11.844 4.305 13.016 1 95.5 89 ASN A N 1
ATOM 699 C CA . ASN A 1 89 ? 10.562 4.645 13.617 1 95.5 89 ASN A CA 1
ATOM 700 C C . ASN A 1 89 ? 9.406 3.957 12.906 1 95.5 89 ASN A C 1
ATOM 702 O O . ASN A 1 89 ? 8.438 3.531 13.539 1 95.5 89 ASN A O 1
ATOM 706 N N . ILE A 1 90 ? 9.469 3.902 11.602 1 95.12 90 ILE A N 1
ATOM 707 C CA . ILE A 1 90 ? 8.43 3.234 10.828 1 95.12 90 ILE A CA 1
ATOM 708 C C . ILE A 1 90 ? 8.375 1.754 11.203 1 95.12 90 ILE A C 1
ATOM 710 O O . ILE A 1 90 ? 7.297 1.196 11.406 1 95.12 90 ILE A O 1
ATOM 714 N N . VAL A 1 91 ? 9.508 1.086 11.312 1 95.69 91 VAL A N 1
ATOM 715 C CA . VAL A 1 91 ? 9.57 -0.322 11.688 1 95.69 91 VAL A CA 1
ATOM 716 C C . VAL A 1 91 ? 9.008 -0.504 13.094 1 95.69 91 VAL A C 1
ATOM 718 O O . VAL A 1 91 ? 8.266 -1.45 13.359 1 95.69 91 VAL A O 1
ATOM 721 N N . GLU A 1 92 ? 9.336 0.412 13.992 1 93.69 92 GLU A N 1
ATOM 722 C CA . GLU A 1 92 ? 8.844 0.346 15.367 1 93.69 92 GLU A CA 1
ATOM 723 C C . GLU A 1 92 ? 7.324 0.48 15.406 1 93.69 92 GLU A C 1
ATOM 725 O O . GLU A 1 92 ? 6.656 -0.206 16.188 1 93.69 92 GLU A O 1
ATOM 730 N N . GLN A 1 93 ? 6.82 1.357 14.602 1 91.25 93 GLN A N 1
ATOM 731 C CA . GLN A 1 93 ? 5.379 1.566 14.539 1 91.25 93 GLN A CA 1
ATOM 732 C C . GLN A 1 93 ? 4.656 0.294 14.102 1 91.25 93 GLN A C 1
ATOM 734 O O . GLN A 1 93 ? 3.527 0.039 14.523 1 91.25 93 GLN A O 1
ATOM 739 N N . SER A 1 94 ? 5.266 -0.462 13.25 1 90.12 94 SER A N 1
ATOM 740 C CA . SER A 1 94 ? 4.633 -1.656 12.703 1 90.12 94 SER A CA 1
ATOM 741 C C . SER A 1 94 ? 4.469 -2.734 13.766 1 90.12 94 SER A C 1
ATOM 743 O O . SER A 1 94 ? 3.727 -3.699 13.57 1 90.12 94 SER A O 1
ATOM 745 N N . LYS A 1 95 ? 5.133 -2.594 14.938 1 88.25 95 LYS A N 1
ATOM 746 C CA . LYS A 1 95 ? 5.055 -3.555 16.031 1 88.25 95 LYS A CA 1
ATOM 747 C C . LYS A 1 95 ? 3.781 -3.354 16.859 1 88.25 95 LYS A C 1
ATOM 749 O O . LYS A 1 95 ? 3.396 -4.223 17.641 1 88.25 95 LYS A O 1
ATOM 754 N N . SER A 1 96 ? 3.168 -2.221 16.656 1 84.81 96 SER A N 1
ATOM 755 C CA . SER A 1 96 ? 1.996 -1.885 17.469 1 84.81 96 SER A CA 1
ATOM 756 C C . SER A 1 96 ? 0.78 -2.699 17.031 1 84.81 96 SER A C 1
ATOM 758 O O . SER A 1 96 ? 0.612 -2.992 15.852 1 84.81 96 SER A O 1
ATOM 760 N N . CYS A 1 97 ? -0.076 -2.941 17.922 1 77.12 97 CYS A N 1
ATOM 761 C CA . CYS A 1 97 ? -1.288 -3.709 17.656 1 77.12 97 CYS A CA 1
ATOM 762 C C . CYS A 1 97 ? -2.289 -2.887 16.859 1 77.12 97 CYS A C 1
ATOM 764 O O . CYS A 1 97 ? -3.168 -3.443 16.188 1 77.12 97 CYS A O 1
ATOM 766 N N . ASP A 1 98 ? -2.188 -1.613 16.969 1 78.31 98 ASP A N 1
ATOM 767 C CA . ASP A 1 98 ? -3.131 -0.749 16.281 1 78.31 98 ASP A CA 1
ATOM 768 C C . ASP A 1 98 ? -2.521 -0.201 14.984 1 78.31 98 ASP A C 1
ATOM 770 O O . ASP A 1 98 ? -2.998 0.796 14.445 1 78.31 98 ASP A O 1
ATOM 774 N N . TYR A 1 99 ? -1.523 -0.923 14.602 1 79 99 TYR A N 1
ATOM 775 C CA . TYR A 1 99 ? -0.859 -0.507 13.367 1 79 99 TYR A CA 1
ATOM 776 C C . TYR A 1 99 ? -1.819 -0.56 12.188 1 79 99 TYR A C 1
ATOM 778 O O . TYR A 1 99 ? -2.465 -1.583 11.945 1 79 99 TYR A O 1
ATOM 786 N N . CYS A 1 100 ? -1.905 0.65 11.391 1 78.56 100 CYS A N 1
ATOM 787 C CA . CYS A 1 100 ? -2.771 0.666 10.219 1 78.56 100 CYS A CA 1
ATOM 788 C C . CYS A 1 100 ? -2.049 1.254 9.016 1 78.56 100 CYS A C 1
ATOM 790 O O . CYS A 1 100 ? -2.688 1.713 8.07 1 78.56 100 CYS A O 1
ATOM 792 N N . GLY A 1 101 ? -0.767 1.213 9.094 1 86 101 GLY A N 1
ATOM 793 C CA . GLY A 1 101 ? -0.014 1.725 7.957 1 86 101 GLY A CA 1
ATOM 794 C C . GLY A 1 101 ? -0.068 3.236 7.84 1 86 101 GLY A C 1
ATOM 795 O O . GLY A 1 101 ? -0.153 3.941 8.844 1 86 101 GLY A O 1
ATOM 796 N N . CYS A 1 102 ? 0.047 3.732 6.648 1 92.56 102 CYS A N 1
ATOM 797 C CA . CYS A 1 102 ? 0.06 5.164 6.375 1 92.56 102 CYS A CA 1
ATOM 798 C C . CYS A 1 102 ? -1.294 5.633 5.852 1 92.56 102 CYS A C 1
ATOM 800 O O . CYS A 1 102 ? -1.806 5.094 4.871 1 92.56 102 CYS A O 1
ATOM 802 N N . PHE A 1 103 ? -1.818 6.668 6.477 1 94.56 103 PHE A N 1
ATOM 803 C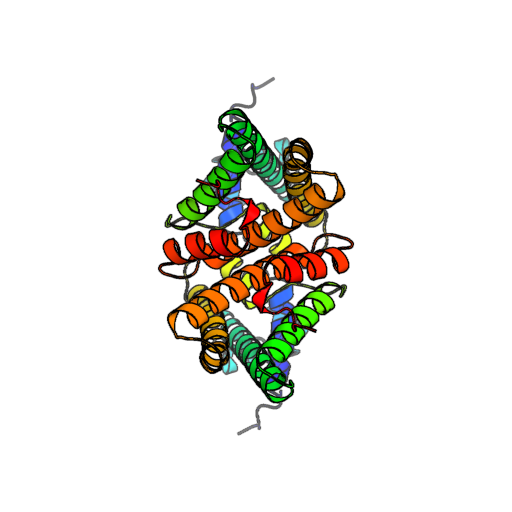 CA . PHE A 1 103 ? -3.137 7.191 6.137 1 94.56 103 PHE A CA 1
ATOM 804 C C . PHE A 1 103 ? -3.168 7.684 4.695 1 94.56 103 PHE A C 1
ATOM 806 O O . PHE A 1 103 ? -4.164 7.5 3.994 1 94.56 103 PHE A O 1
ATOM 813 N N . LEU A 1 104 ? -2.109 8.273 4.223 1 96.38 104 LEU A N 1
ATOM 814 C CA . LEU A 1 104 ? -2.023 8.781 2.857 1 96.38 104 LEU A CA 1
ATOM 815 C C . LEU A 1 104 ? -2.021 7.633 1.854 1 96.38 104 LEU A C 1
ATOM 817 O O . LEU A 1 104 ? -2.736 7.68 0.85 1 96.38 104 LEU A O 1
ATOM 821 N N . ILE A 1 105 ? -1.223 6.59 2.125 1 95.75 105 ILE A N 1
ATOM 822 C CA . ILE A 1 105 ? -1.147 5.43 1.246 1 95.75 105 ILE A CA 1
ATOM 823 C C . ILE A 1 105 ? -2.51 4.742 1.18 1 95.75 105 ILE A C 1
ATOM 825 O O . ILE A 1 105 ? -2.99 4.406 0.095 1 95.75 105 ILE A O 1
ATOM 829 N N . LYS A 1 106 ? -3.148 4.566 2.293 1 93.81 106 LYS A N 1
ATOM 830 C CA . LYS A 1 106 ? -4.457 3.922 2.357 1 93.81 106 LYS A CA 1
ATOM 831 C C . LYS A 1 106 ? -5.488 4.691 1.536 1 93.81 106 LYS A C 1
ATOM 833 O O . LYS A 1 106 ? -6.289 4.09 0.813 1 93.81 106 LYS A O 1
ATOM 838 N N . THR A 1 107 ? -5.473 6 1.699 1 94.62 107 THR A N 1
ATOM 839 C CA . THR A 1 107 ? -6.41 6.84 0.961 1 94.62 107 THR A CA 1
ATOM 840 C C . THR A 1 107 ? -6.156 6.746 -0.54 1 94.62 107 THR A C 1
ATOM 842 O O . THR A 1 107 ? -7.09 6.594 -1.327 1 94.62 107 THR A O 1
ATOM 845 N N . GLN A 1 108 ? -4.855 6.828 -0.892 1 94.06 108 GLN A N 1
ATOM 846 C CA . GLN A 1 108 ? -4.488 6.73 -2.301 1 94.06 108 GLN A CA 1
ATOM 847 C C . GLN A 1 108 ? -4.992 5.426 -2.91 1 94.06 108 GLN A C 1
ATOM 849 O O . GLN A 1 108 ? -5.605 5.43 -3.979 1 94.06 108 GLN A O 1
ATOM 854 N N . LEU A 1 109 ? -4.801 4.328 -2.234 1 92.88 109 LEU A N 1
ATOM 855 C CA . LEU A 1 109 ? -5.199 3.018 -2.74 1 92.88 109 LEU A CA 1
ATOM 856 C C . LEU A 1 109 ? -6.719 2.881 -2.76 1 92.88 109 LEU A C 1
ATOM 858 O O . LEU A 1 109 ? -7.285 2.359 -3.723 1 92.88 109 LEU A O 1
ATOM 862 N N . GLU A 1 110 ? -7.375 3.344 -1.734 1 90.94 110 GLU A N 1
ATOM 863 C CA . GLU A 1 110 ? -8.828 3.23 -1.614 1 90.94 110 GLU A CA 1
ATOM 864 C C . GLU A 1 110 ? -9.531 4.004 -2.723 1 90.94 110 GLU A C 1
ATOM 866 O O . GLU A 1 110 ? -10.539 3.543 -3.262 1 90.94 110 GLU A O 1
ATOM 871 N N . LEU A 1 111 ? -9 5.16 -3.09 1 92.12 111 LEU A N 1
ATOM 872 C CA . LEU A 1 111 ? -9.758 6.074 -3.936 1 92.12 111 LEU A CA 1
ATOM 873 C C . LEU A 1 111 ? -9.148 6.164 -5.328 1 92.12 111 LEU A C 1
ATOM 875 O O . LEU A 1 111 ? -9.555 7.004 -6.137 1 92.12 111 LEU A O 1
ATOM 879 N N . ALA A 1 112 ? -8.195 5.32 -5.621 1 90.75 112 ALA A N 1
ATOM 880 C CA . ALA A 1 112 ? -7.461 5.332 -6.887 1 90.75 112 ALA A CA 1
ATOM 881 C C . ALA A 1 112 ? -8.414 5.219 -8.07 1 90.75 112 ALA A C 1
ATOM 883 O O . ALA A 1 112 ? -8.273 5.953 -9.055 1 90.75 112 ALA A O 1
ATOM 884 N N . SER A 1 113 ? -9.414 4.387 -8.031 1 88.38 113 SER A N 1
ATOM 885 C CA . SER A 1 113 ? -10.32 4.129 -9.148 1 88.38 113 SER A CA 1
ATOM 886 C C . SER A 1 113 ? -11.234 5.32 -9.406 1 88.38 113 SER A C 1
ATOM 888 O O . SER A 1 113 ? -11.758 5.484 -10.508 1 88.38 113 SER A O 1
ATOM 890 N N . GLN A 1 114 ? -11.445 6.078 -8.398 1 88.5 114 GLN A N 1
ATOM 891 C CA . GLN A 1 114 ? -12.328 7.238 -8.531 1 88.5 114 GLN A CA 1
ATOM 892 C C . GLN A 1 114 ? -11.57 8.438 -9.102 1 88.5 114 GLN A C 1
ATOM 894 O O . GLN A 1 114 ? -12.148 9.25 -9.828 1 88.5 114 GLN A O 1
ATOM 899 N N . GLY A 1 115 ? -10.32 8.516 -8.789 1 89.62 115 GLY A N 1
ATOM 900 C CA . GLY A 1 115 ? -9.508 9.625 -9.266 1 89.62 115 GLY A CA 1
ATOM 901 C C . GLY A 1 115 ? -10.008 10.977 -8.805 1 89.62 115 GLY A C 1
ATOM 902 O O . GLY A 1 115 ? -9.852 11.977 -9.516 1 89.62 115 GLY A O 1
ATOM 903 N N . ASN A 1 116 ? -10.688 11.039 -7.676 1 92.81 116 ASN A N 1
ATOM 904 C CA . ASN A 1 116 ? -11.305 12.266 -7.195 1 92.81 116 ASN A CA 1
ATOM 905 C C . ASN A 1 116 ? -10.289 13.18 -6.52 1 92.81 116 ASN A C 1
ATOM 907 O O . ASN A 1 116 ? -9.086 12.906 -6.539 1 92.81 116 ASN A O 1
ATOM 911 N N . GLU A 1 117 ? -10.711 14.219 -5.996 1 95.12 117 GLU A N 1
ATOM 912 C CA . GLU A 1 117 ? -9.82 15.234 -5.438 1 95.12 117 GLU A CA 1
ATOM 913 C C . GLU A 1 117 ? -9.109 14.719 -4.188 1 95.12 117 GLU A C 1
ATOM 915 O O . GLU A 1 117 ? -7.973 15.102 -3.912 1 95.12 117 GLU A O 1
ATOM 920 N N . LEU A 1 118 ? -9.805 13.898 -3.422 1 95.19 118 LEU A N 1
ATOM 921 C CA . LEU A 1 118 ? -9.18 13.305 -2.244 1 95.19 118 LEU A CA 1
ATOM 922 C C . LEU A 1 118 ? -7.996 12.43 -2.637 1 95.19 118 LEU A C 1
ATOM 924 O O . LEU A 1 118 ? -6.949 12.461 -1.986 1 95.19 118 LEU A O 1
ATOM 928 N N . TYR A 1 119 ? -8.164 11.68 -3.719 1 94.5 119 TYR A N 1
ATOM 929 C CA . TYR A 1 119 ? -7.09 10.867 -4.277 1 94.5 119 TYR A CA 1
ATOM 930 C C . TYR A 1 119 ? -5.918 11.742 -4.711 1 94.5 119 TYR A C 1
ATOM 932 O O . TYR A 1 119 ? -4.773 11.477 -4.336 1 94.5 119 TYR A O 1
ATOM 940 N N . LYS A 1 120 ? -6.227 12.734 -5.438 1 95.31 120 LYS A N 1
ATOM 941 C CA . LYS A 1 120 ? -5.188 13.633 -5.941 1 95.31 120 LYS A CA 1
ATOM 942 C C . LYS A 1 120 ? -4.438 14.305 -4.793 1 95.31 120 LYS A C 1
ATOM 944 O O . LYS A 1 120 ? -3.217 14.469 -4.855 1 95.31 120 LYS A O 1
ATOM 949 N N . PHE A 1 121 ? -5.203 14.664 -3.854 1 96.12 121 PHE A N 1
ATOM 950 C CA . PHE A 1 121 ? -4.594 15.305 -2.697 1 96.12 121 PHE A CA 1
ATOM 951 C C . PHE A 1 121 ? -3.643 14.352 -1.985 1 96.12 121 PHE A C 1
ATOM 953 O O . PHE A 1 121 ? -2.5 14.703 -1.693 1 96.12 121 PHE A O 1
ATOM 960 N N . ALA A 1 122 ? -4.043 13.141 -1.647 1 96.31 122 ALA A N 1
ATOM 961 C CA . ALA A 1 122 ? -3.197 12.148 -0.995 1 96.31 122 ALA A CA 1
ATOM 962 C C . ALA A 1 122 ? -1.933 11.883 -1.809 1 96.31 122 ALA A C 1
ATOM 964 O O . ALA A 1 122 ? -0.828 11.859 -1.261 1 96.31 122 ALA A O 1
ATOM 965 N N . SER A 1 123 ? -2.104 11.734 -3.096 1 95.12 123 SER A N 1
ATOM 966 C CA . SER A 1 123 ? -0.98 11.484 -3.992 1 95.12 123 SER A CA 1
ATOM 967 C C . SER A 1 123 ? 0.004 12.648 -3.984 1 95.12 123 SER A C 1
ATOM 969 O O . SER A 1 123 ? 1.219 12.445 -3.963 1 95.12 123 SER A O 1
ATOM 971 N N . SER A 1 124 ? -0.531 13.828 -4.012 1 96.38 124 SER A N 1
ATOM 972 C CA . SER A 1 124 ? 0.327 15.008 -4.016 1 96.38 124 SER A CA 1
ATOM 973 C C . SER A 1 124 ? 1.116 15.125 -2.717 1 96.38 124 SER A C 1
ATOM 975 O O . SER A 1 124 ? 2.256 15.594 -2.719 1 96.38 124 SER A O 1
ATOM 977 N N . GLN A 1 125 ? 0.499 14.727 -1.59 1 97.25 125 GLN A N 1
ATOM 978 C CA . GLN A 1 125 ? 1.2 14.781 -0.311 1 97.25 125 GLN A CA 1
ATOM 979 C C . GLN A 1 125 ? 2.33 13.758 -0.26 1 97.25 125 GLN A C 1
ATOM 981 O O . GLN A 1 125 ? 3.385 14.023 0.323 1 97.25 125 GLN A O 1
ATOM 986 N N . LEU A 1 126 ? 2.189 12.609 -0.823 1 97.19 126 LEU A N 1
ATOM 987 C CA . LEU A 1 126 ? 3.252 11.617 -0.902 1 97.19 126 LEU A CA 1
ATOM 988 C C . LEU A 1 126 ? 4.402 12.117 -1.772 1 97.19 126 LEU A C 1
ATOM 990 O O . LEU A 1 126 ? 5.57 11.922 -1.435 1 97.19 126 LEU A O 1
ATOM 994 N N . THR A 1 127 ? 4.02 12.781 -2.848 1 96.75 127 THR A N 1
ATOM 995 C CA . THR A 1 127 ? 5.023 13.398 -3.705 1 96.75 127 THR A CA 1
ATOM 996 C C . THR A 1 127 ? 5.781 14.492 -2.949 1 96.75 127 THR A C 1
ATOM 998 O O . THR A 1 127 ? 6.996 14.633 -3.107 1 96.75 127 THR A O 1
ATOM 1001 N N . GLU A 1 128 ? 5.066 15.234 -2.188 1 97.31 128 GLU A N 1
ATOM 1002 C CA . GLU A 1 128 ? 5.699 16.281 -1.396 1 97.31 128 GLU A CA 1
ATOM 1003 C C . GLU A 1 128 ? 6.691 15.695 -0.395 1 97.31 128 GLU A C 1
ATOM 1005 O O . GLU A 1 128 ? 7.766 16.266 -0.18 1 97.31 128 GLU A O 1
ATOM 1010 N N . ILE A 1 129 ? 6.363 14.641 0.236 1 97.75 129 ILE A N 1
ATOM 1011 C CA . ILE A 1 129 ? 7.27 13.969 1.162 1 97.75 129 ILE A CA 1
ATOM 1012 C C . ILE A 1 129 ? 8.555 13.57 0.434 1 97.75 129 ILE A C 1
ATOM 1014 O O . ILE A 1 129 ? 9.656 13.766 0.953 1 97.75 129 ILE A O 1
ATOM 1018 N N . GLU A 1 130 ? 8.414 13.031 -0.741 1 97.62 130 GLU A N 1
ATOM 1019 C CA . GLU A 1 130 ? 9.578 12.68 -1.544 1 97.62 130 GLU A CA 1
ATOM 1020 C C . GLU A 1 130 ? 10.438 13.906 -1.84 1 97.62 130 GLU A C 1
ATOM 1022 O O . GLU A 1 130 ? 11.672 13.828 -1.812 1 97.62 130 GLU A O 1
ATOM 1027 N N . HIS A 1 131 ? 9.82 15.008 -2.121 1 97.94 131 HIS A N 1
ATOM 1028 C CA . HIS A 1 131 ? 10.547 16.25 -2.375 1 97.94 131 HIS A CA 1
ATOM 1029 C C . HIS A 1 131 ? 11.305 16.703 -1.134 1 97.94 131 HIS A C 1
ATOM 1031 O O . HIS A 1 131 ? 12.414 17.234 -1.24 1 97.94 131 HIS A O 1
ATOM 1037 N N . VAL A 1 132 ? 10.695 16.547 -0.023 1 98.5 132 VAL A N 1
ATOM 1038 C CA . VAL A 1 132 ? 11.359 16.906 1.227 1 98.5 132 VAL A CA 1
ATOM 1039 C C . VAL A 1 132 ? 12.617 16.047 1.397 1 98.5 132 VAL A C 1
ATOM 1041 O O . VAL A 1 132 ? 13.688 16.578 1.736 1 98.5 132 VAL A O 1
ATOM 1044 N N . TYR A 1 133 ? 12.539 14.711 1.165 1 98.38 133 TYR A N 1
ATOM 1045 C CA . TYR A 1 133 ? 13.711 13.852 1.227 1 98.38 133 TYR A CA 1
ATOM 1046 C C . TYR A 1 133 ? 14.773 14.297 0.229 1 98.38 133 TYR A C 1
ATOM 1048 O O . TYR A 1 133 ? 15.953 14.359 0.561 1 98.38 133 TYR A O 1
ATOM 1056 N N . GLN A 1 134 ? 14.297 14.578 -0.979 1 98.38 134 GLN A N 1
ATOM 1057 C CA . GLN A 1 134 ? 15.219 15.031 -2.016 1 98.38 134 GLN A CA 1
ATOM 1058 C C . GLN A 1 134 ? 15.953 16.297 -1.585 1 98.38 134 GLN A C 1
ATOM 1060 O O . GLN A 1 134 ? 17.156 16.438 -1.836 1 98.38 134 GLN A O 1
ATOM 1065 N N . HIS A 1 135 ? 15.234 17.188 -0.994 1 98.31 135 HIS A N 1
ATOM 1066 C CA . HIS A 1 135 ? 15.82 18.438 -0.51 1 98.31 135 HIS A CA 1
ATOM 1067 C C . HIS A 1 135 ? 16.953 18.172 0.481 1 98.31 135 HIS A C 1
ATOM 1069 O O . HIS A 1 135 ? 18.047 18.719 0.345 1 98.31 135 HIS A O 1
ATOM 1075 N N . TYR A 1 136 ? 16.734 17.344 1.425 1 98.38 136 TYR A N 1
ATOM 1076 C CA . TYR A 1 136 ? 17.75 17.047 2.422 1 98.38 136 TYR A CA 1
ATOM 1077 C C . TYR A 1 136 ? 18.922 16.281 1.795 1 98.38 136 TYR A C 1
ATOM 1079 O O . TYR A 1 136 ? 20.078 16.547 2.117 1 98.38 136 TYR A O 1
ATOM 1087 N N . LEU A 1 137 ? 18.641 15.359 0.893 1 98.38 137 LEU A N 1
ATOM 1088 C CA . LEU A 1 137 ? 19.672 14.562 0.253 1 98.38 137 LEU A CA 1
ATOM 1089 C C . LEU A 1 137 ? 20.531 15.422 -0.674 1 98.38 137 LEU A C 1
ATOM 1091 O O . LEU A 1 137 ? 21.703 15.133 -0.892 1 98.38 137 LEU A O 1
ATOM 1095 N N . SER A 1 138 ? 19.906 16.516 -1.165 1 98.19 138 SER A N 1
ATOM 1096 C CA . SER A 1 138 ? 20.609 17.422 -2.062 1 98.19 138 SER A CA 1
ATOM 1097 C C . SER A 1 138 ? 21.688 18.188 -1.32 1 98.19 138 SER A C 1
ATOM 1099 O O . SER A 1 138 ? 22.562 18.797 -1.943 1 98.19 138 SER A O 1
ATOM 1101 N N . GLN A 1 139 ? 21.672 18.188 -0.025 1 96.62 139 GLN A N 1
ATOM 1102 C CA . GLN A 1 139 ? 22.734 18.797 0.778 1 96.62 139 GLN A CA 1
ATOM 1103 C C . GLN A 1 139 ? 23.984 17.938 0.758 1 96.62 139 GLN A C 1
ATOM 1105 O O . GLN A 1 139 ? 25.078 18.422 1.071 1 96.62 139 GLN A O 1
ATOM 1110 N N . LEU A 1 140 ? 23.891 16.688 0.393 1 96.5 140 LEU A N 1
ATOM 1111 C CA . LEU A 1 140 ? 25 15.734 0.456 1 96.5 140 LEU A CA 1
ATOM 1112 C C . LEU A 1 140 ? 25.406 15.297 -0.942 1 96.5 140 LEU A C 1
ATOM 1114 O O . LEU A 1 140 ? 26.562 14.914 -1.16 1 96.5 140 LEU A O 1
ATOM 1118 N N . TYR A 1 141 ? 24.469 15.305 -1.851 1 97.75 141 TYR A N 1
ATOM 1119 C CA . TYR A 1 141 ? 24.703 14.695 -3.152 1 97.75 141 TYR A CA 1
ATOM 1120 C C . TYR A 1 141 ? 24.297 15.641 -4.281 1 97.75 141 TYR A C 1
ATOM 1122 O O . TYR A 1 141 ? 23.547 16.594 -4.066 1 97.75 141 TYR A O 1
ATOM 1130 N N . GLU A 1 142 ? 24.797 15.344 -5.453 1 97.94 142 GLU A N 1
ATOM 1131 C CA . GLU A 1 142 ? 24.375 16.078 -6.645 1 97.94 142 GLU A CA 1
ATOM 1132 C C . GLU A 1 142 ? 22.906 15.836 -6.945 1 97.94 142 GLU A C 1
ATOM 1134 O O . GLU A 1 142 ? 22.328 14.844 -6.5 1 97.94 142 GLU A O 1
ATOM 1139 N N . ALA A 1 143 ? 22.328 16.672 -7.762 1 97.19 143 ALA A N 1
ATOM 1140 C CA . ALA A 1 143 ? 20.891 16.734 -7.992 1 97.19 143 ALA A CA 1
ATOM 1141 C C . ALA A 1 143 ? 20.344 15.391 -8.477 1 97.19 143 ALA A C 1
ATOM 1143 O O . ALA A 1 143 ? 19.344 14.891 -7.953 1 97.19 143 ALA A O 1
ATOM 1144 N N . GLU A 1 144 ? 21 14.789 -9.383 1 96.75 144 GLU A N 1
ATOM 1145 C CA . GLU A 1 144 ? 20.516 13.539 -9.969 1 96.75 144 GLU A CA 1
ATOM 1146 C C . GLU A 1 144 ? 20.578 12.398 -8.961 1 96.75 144 GLU A C 1
ATOM 1148 O O . GLU A 1 144 ? 19.656 11.586 -8.883 1 96.75 144 GLU A O 1
ATOM 1153 N N . THR A 1 145 ? 21.688 12.367 -8.234 1 98 145 THR A N 1
ATOM 1154 C CA . THR A 1 145 ? 21.844 11.336 -7.211 1 98 145 THR A CA 1
ATOM 1155 C C . THR A 1 145 ? 20.844 11.547 -6.074 1 98 145 THR A C 1
ATOM 1157 O O . THR A 1 145 ? 20.266 10.586 -5.574 1 98 145 THR A O 1
ATOM 1160 N N . ALA A 1 146 ? 20.625 12.805 -5.684 1 98.31 146 ALA A N 1
ATOM 1161 C CA . ALA A 1 146 ? 19.672 13.117 -4.633 1 98.31 146 ALA A CA 1
ATOM 1162 C C . ALA A 1 146 ? 18.266 12.688 -5.035 1 98.31 146 ALA A C 1
ATOM 1164 O O . ALA A 1 146 ? 17.516 12.141 -4.219 1 98.31 146 ALA A O 1
ATOM 1165 N N . LYS A 1 147 ? 17.922 12.953 -6.266 1 97.38 147 LYS A N 1
ATOM 1166 C CA . LYS A 1 147 ? 16.625 12.555 -6.797 1 97.38 147 LYS A CA 1
ATOM 1167 C C . LYS A 1 147 ? 16.453 11.039 -6.785 1 97.38 147 LYS A C 1
ATOM 1169 O O . LYS A 1 147 ? 15.414 10.523 -6.375 1 97.38 147 LYS A O 1
ATOM 1174 N N . ALA A 1 148 ? 17.5 10.336 -7.215 1 97.38 148 ALA A N 1
ATOM 1175 C CA . ALA A 1 148 ? 17.469 8.875 -7.254 1 97.38 148 ALA A CA 1
ATOM 1176 C C . ALA A 1 148 ? 17.344 8.297 -5.848 1 97.38 148 ALA A C 1
ATOM 1178 O O . ALA A 1 148 ? 16.578 7.355 -5.621 1 97.38 148 ALA A O 1
ATOM 1179 N N . TYR A 1 149 ? 18.062 8.898 -4.898 1 98.25 149 TYR A N 1
ATOM 1180 C CA . TYR A 1 149 ? 18.047 8.398 -3.529 1 98.25 149 TYR A CA 1
ATOM 1181 C C . TYR A 1 149 ? 16.703 8.672 -2.863 1 98.25 149 TYR A C 1
ATOM 1183 O O . TYR A 1 149 ? 16.219 7.871 -2.059 1 98.25 149 TYR A O 1
ATOM 1191 N N . ALA A 1 150 ? 16.078 9.766 -3.209 1 98.31 150 ALA A N 1
ATOM 1192 C CA . ALA A 1 150 ? 14.75 10.062 -2.676 1 98.31 150 ALA A CA 1
ATOM 1193 C C . ALA A 1 150 ? 13.719 9.047 -3.176 1 98.31 150 ALA A C 1
ATOM 1195 O O . ALA A 1 150 ? 12.875 8.578 -2.408 1 98.31 150 ALA A O 1
ATOM 1196 N N . ALA A 1 151 ? 13.812 8.727 -4.449 1 97.81 151 ALA A N 1
ATOM 1197 C CA . ALA A 1 151 ? 12.914 7.73 -5.027 1 97.81 151 ALA A CA 1
ATOM 1198 C C . ALA A 1 151 ? 13.125 6.363 -4.391 1 97.81 151 ALA A C 1
ATOM 1200 O O . ALA A 1 151 ? 12.156 5.648 -4.102 1 97.81 151 ALA A O 1
ATOM 1201 N N . GLN A 1 152 ? 14.398 5.957 -4.199 1 98.38 152 GLN A N 1
ATOM 1202 C CA . GLN A 1 152 ? 14.719 4.703 -3.521 1 98.38 152 GLN A CA 1
ATOM 1203 C C . GLN A 1 152 ? 14.141 4.68 -2.109 1 98.38 152 GLN A C 1
ATOM 1205 O O . GLN A 1 152 ? 13.523 3.691 -1.706 1 98.38 152 GLN A O 1
ATOM 1210 N N . LEU A 1 153 ? 14.297 5.805 -1.425 1 98.5 153 LEU A N 1
ATOM 1211 C CA . LEU A 1 153 ? 13.812 5.918 -0.052 1 98.5 153 LEU A CA 1
ATOM 1212 C C . LEU A 1 153 ? 12.297 5.793 0.005 1 98.5 153 LEU A C 1
ATOM 1214 O O . LEU A 1 153 ? 11.758 5.09 0.864 1 98.5 153 LEU A O 1
ATOM 1218 N N . MET A 1 154 ? 11.633 6.438 -0.865 1 97.94 154 MET A N 1
ATOM 1219 C CA . MET A 1 154 ? 10.172 6.359 -0.91 1 97.94 154 MET A CA 1
ATOM 1220 C C . MET A 1 154 ? 9.711 4.938 -1.205 1 97.94 154 MET A C 1
ATOM 1222 O O . MET A 1 154 ? 8.797 4.43 -0.554 1 97.94 154 MET A O 1
ATOM 1226 N N . THR A 1 155 ? 10.367 4.297 -2.203 1 98.06 155 THR A N 1
ATOM 1227 C CA . THR A 1 155 ? 10.008 2.934 -2.574 1 98.06 155 THR A CA 1
ATOM 1228 C C . THR A 1 155 ? 10.164 1.99 -1.386 1 98.06 155 THR A C 1
ATOM 1230 O O . THR A 1 155 ? 9.273 1.188 -1.099 1 98.06 155 THR A O 1
ATOM 1233 N N . VAL A 1 156 ? 11.234 2.111 -0.695 1 98.44 156 VAL A N 1
ATOM 1234 C CA . VAL A 1 156 ? 11.508 1.251 0.451 1 98.44 156 VAL A CA 1
ATOM 1235 C C . VAL A 1 156 ? 10.531 1.565 1.581 1 98.44 156 VAL A C 1
ATOM 1237 O O . VAL A 1 156 ? 10.008 0.656 2.227 1 98.44 156 VAL A O 1
ATOM 1240 N N . THR A 1 157 ? 10.25 2.834 1.813 1 97.81 157 THR A N 1
ATOM 1241 C CA . THR A 1 157 ? 9.305 3.246 2.842 1 97.81 157 THR A CA 1
ATOM 1242 C C . THR A 1 157 ? 7.922 2.666 2.564 1 97.81 157 THR A C 1
ATOM 1244 O O . THR A 1 157 ? 7.277 2.123 3.467 1 97.81 157 THR A O 1
ATOM 1247 N N . PHE A 1 158 ? 7.488 2.793 1.331 1 97.31 158 PHE A N 1
ATOM 1248 C CA . PHE A 1 158 ? 6.211 2.207 0.943 1 97.31 158 PHE A CA 1
ATOM 1249 C C . PHE A 1 158 ? 6.215 0.701 1.182 1 97.31 158 PHE A C 1
ATOM 1251 O O . PHE A 1 158 ? 5.254 0.152 1.724 1 97.31 158 PHE A O 1
ATOM 1258 N N . GLY A 1 159 ? 7.301 0.042 0.782 1 97.44 159 GLY A N 1
ATOM 1259 C CA . GLY A 1 159 ? 7.418 -1.399 0.94 1 97.44 159 GLY A CA 1
ATOM 1260 C C . GLY A 1 159 ? 7.352 -1.848 2.387 1 97.44 159 GLY A C 1
ATOM 1261 O O . GLY A 1 159 ? 6.664 -2.816 2.713 1 97.44 159 GLY A O 1
ATOM 1262 N N . ILE A 1 160 ? 8.023 -1.14 3.236 1 96.25 160 ILE A N 1
ATOM 1263 C CA . ILE A 1 160 ? 8.094 -1.559 4.633 1 96.25 160 ILE A CA 1
ATOM 1264 C C . ILE A 1 160 ? 6.758 -1.289 5.32 1 96.25 160 ILE A C 1
ATOM 1266 O O . ILE A 1 160 ? 6.355 -2.025 6.227 1 96.25 160 ILE A O 1
ATOM 1270 N N . ARG A 1 161 ? 6.059 -0.285 4.891 1 94.81 161 ARG A N 1
ATOM 1271 C CA . ARG A 1 161 ? 4.746 0.006 5.457 1 94.81 161 ARG A CA 1
ATOM 1272 C C . ARG A 1 161 ? 3.758 -1.114 5.152 1 94.81 161 ARG A C 1
ATOM 1274 O O . ARG A 1 161 ? 2.857 -1.389 5.949 1 94.81 161 ARG A O 1
ATOM 1281 N N . ILE A 1 162 ? 3.922 -1.764 4.059 1 95.38 162 ILE A N 1
ATOM 1282 C CA . ILE A 1 162 ? 3.072 -2.895 3.703 1 95.38 162 ILE A CA 1
ATOM 1283 C C . ILE A 1 162 ? 3.605 -4.168 4.355 1 95.38 162 ILE A C 1
ATOM 1285 O O . ILE A 1 162 ? 2.84 -4.949 4.93 1 95.38 162 ILE A O 1
ATOM 1289 N N . TYR A 1 163 ? 4.91 -4.375 4.348 1 95.94 163 TYR A N 1
ATOM 1290 C CA . TYR A 1 163 ? 5.562 -5.559 4.891 1 95.94 163 TYR A CA 1
ATOM 1291 C C . TYR A 1 163 ? 5.336 -5.668 6.395 1 95.94 163 TYR A C 1
ATOM 1293 O O . TYR A 1 163 ? 5.34 -6.77 6.949 1 95.94 163 TYR A O 1
ATOM 1301 N N . GLY A 1 164 ? 5.133 -4.555 7.004 1 93.06 164 GLY A N 1
ATOM 1302 C CA . GLY A 1 164 ? 4.988 -4.496 8.445 1 93.06 164 GLY A CA 1
ATOM 1303 C C . GLY A 1 164 ? 3.803 -5.293 8.961 1 93.06 164 GLY A C 1
ATOM 1304 O O . GLY A 1 164 ? 3.734 -5.617 10.148 1 93.06 164 GLY A O 1
ATOM 1305 N N . TYR A 1 165 ? 2.908 -5.66 8.078 1 90.62 165 TYR A N 1
ATOM 1306 C CA . TYR A 1 165 ? 1.731 -6.426 8.469 1 90.62 165 TYR A CA 1
ATOM 1307 C C . TYR A 1 165 ? 2.057 -7.914 8.555 1 90.62 165 TYR A C 1
ATOM 1309 O O . TYR A 1 165 ? 1.263 -8.695 9.086 1 90.62 165 TYR A O 1
ATOM 1317 N N . GLN A 1 166 ? 3.213 -8.219 7.914 1 88.06 166 GLN A N 1
ATOM 1318 C CA . GLN A 1 166 ? 3.592 -9.625 7.969 1 88.06 166 GLN A CA 1
ATOM 1319 C C . GLN A 1 166 ? 4.113 -10 9.352 1 88.06 166 GLN A C 1
ATOM 1321 O O . GLN A 1 166 ? 4.727 -9.18 10.039 1 88.06 166 GLN A O 1
ATOM 1326 N N . SER A 1 167 ? 3.893 -11.227 9.805 1 74.44 167 SER A N 1
ATOM 1327 C CA . SER A 1 167 ? 4.285 -11.68 11.133 1 74.44 167 SER A CA 1
ATOM 1328 C C . SER A 1 167 ? 5.805 -11.703 11.289 1 74.44 167 SER A C 1
ATOM 1330 O O . SER A 1 167 ? 6.52 -12.078 10.359 1 74.44 167 SER A O 1
ATOM 1332 N N . GLU A 1 168 ? 6.254 -11.273 12.633 1 69.38 168 GLU A N 1
ATOM 1333 C CA . GLU A 1 168 ? 7.656 -11.336 13.047 1 69.38 168 GLU A CA 1
ATOM 1334 C C . GLU A 1 168 ? 8.562 -10.703 11.992 1 69.38 168 GLU A C 1
ATOM 1336 O O . GLU A 1 168 ? 9.547 -11.312 11.57 1 69.38 168 GLU A O 1
ATOM 1341 N N . SER A 1 169 ? 8.328 -9.492 11.805 1 83.31 169 SER A N 1
ATOM 1342 C CA . SER A 1 169 ? 8.898 -8.883 10.602 1 83.31 169 SER A CA 1
ATOM 1343 C C . SER A 1 169 ? 9.938 -7.832 10.953 1 83.31 169 SER A C 1
ATOM 1345 O O . SER A 1 169 ? 10.797 -7.5 10.133 1 83.31 169 SER A O 1
ATOM 1347 N N . ALA A 1 170 ? 10.086 -7.555 12.242 1 88.12 170 ALA A N 1
ATOM 1348 C CA . ALA A 1 170 ? 10.891 -6.355 12.492 1 88.12 170 ALA A CA 1
ATOM 1349 C C . ALA A 1 170 ? 12.352 -6.59 12.117 1 88.12 170 ALA A C 1
ATOM 1351 O O . ALA A 1 170 ? 12.961 -5.766 11.43 1 88.12 170 ALA A O 1
ATOM 1352 N N . ALA A 1 171 ? 12.922 -7.652 12.555 1 91.69 171 ALA A N 1
ATOM 1353 C CA . ALA A 1 171 ? 14.312 -7.961 12.227 1 91.69 171 ALA A CA 1
ATOM 1354 C C . ALA A 1 171 ? 14.508 -8.086 10.719 1 91.69 171 ALA A C 1
ATOM 1356 O O . ALA A 1 171 ? 15.492 -7.586 10.172 1 91.69 171 ALA A O 1
ATOM 1357 N N . THR A 1 172 ? 13.57 -8.727 10.078 1 94.88 172 THR A N 1
ATOM 1358 C CA . THR A 1 172 ? 13.617 -8.883 8.625 1 94.88 172 THR A CA 1
ATOM 1359 C C . THR A 1 172 ? 13.562 -7.52 7.938 1 94.88 172 THR A C 1
ATOM 1361 O O . THR A 1 172 ? 14.289 -7.277 6.973 1 94.88 172 THR A O 1
ATOM 1364 N N . GLN A 1 173 ? 12.758 -6.625 8.461 1 96.44 173 GLN A N 1
ATOM 1365 C CA . GLN A 1 173 ? 12.617 -5.293 7.879 1 96.44 173 GLN A CA 1
ATOM 1366 C C . GLN A 1 173 ? 13.922 -4.5 7.996 1 96.44 173 GLN A C 1
ATOM 1368 O O . GLN A 1 173 ? 14.359 -3.883 7.027 1 96.44 173 GLN A O 1
ATOM 1373 N N . ILE A 1 174 ? 14.508 -4.59 9.18 1 95.94 174 ILE A N 1
ATOM 1374 C CA . ILE A 1 174 ? 15.742 -3.848 9.414 1 95.94 174 ILE A CA 1
ATOM 1375 C C . ILE A 1 174 ? 16.844 -4.379 8.492 1 95.94 174 ILE A C 1
ATOM 1377 O O . ILE A 1 174 ? 17.562 -3.6 7.859 1 95.94 174 ILE A O 1
ATOM 1381 N N . ASN A 1 175 ? 16.969 -5.691 8.383 1 96 175 ASN A N 1
ATOM 1382 C CA . ASN A 1 175 ? 17.953 -6.297 7.488 1 96 175 ASN A CA 1
ATOM 1383 C C . ASN A 1 175 ? 17.703 -5.914 6.035 1 96 175 ASN A C 1
ATOM 1385 O O . ASN A 1 175 ? 18.641 -5.676 5.273 1 96 175 ASN A O 1
ATOM 1389 N N . THR A 1 176 ? 16.453 -5.836 5.672 1 97.31 176 THR A N 1
ATOM 1390 C CA . THR A 1 176 ? 16.062 -5.488 4.309 1 97.31 176 THR A CA 1
ATOM 1391 C C . THR A 1 176 ? 16.391 -4.027 4.008 1 97.31 176 THR A C 1
ATOM 1393 O O . THR A 1 176 ? 16.938 -3.721 2.949 1 97.31 176 THR A O 1
ATOM 1396 N N . ILE A 1 177 ? 16.094 -3.168 4.98 1 97.62 177 ILE A N 1
ATOM 1397 C CA . ILE A 1 177 ? 16.422 -1.756 4.82 1 97.62 177 ILE A CA 1
ATOM 1398 C C . ILE A 1 177 ? 17.922 -1.594 4.613 1 97.62 177 ILE A C 1
ATOM 1400 O O . ILE A 1 177 ? 18.359 -0.906 3.689 1 97.62 177 ILE A O 1
ATOM 1404 N N . ASN A 1 178 ? 18.734 -2.27 5.398 1 97.25 178 ASN A N 1
ATOM 1405 C CA . ASN A 1 178 ? 20.188 -2.188 5.305 1 97.25 178 ASN A CA 1
ATOM 1406 C C . ASN A 1 178 ? 20.688 -2.684 3.955 1 97.25 178 ASN A C 1
ATOM 1408 O O . ASN A 1 178 ? 21.641 -2.125 3.395 1 97.25 178 ASN A O 1
ATOM 1412 N N . ALA A 1 179 ? 20.062 -3.684 3.482 1 97.25 179 ALA A N 1
ATOM 1413 C CA . ALA A 1 179 ? 20.484 -4.281 2.217 1 97.25 179 ALA A CA 1
ATOM 1414 C C . ALA A 1 179 ? 20.078 -3.406 1.035 1 97.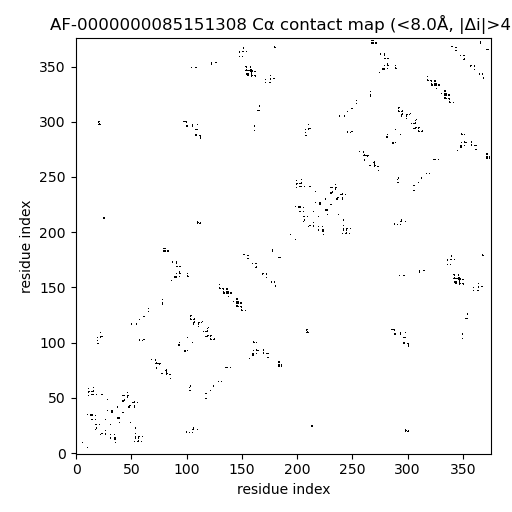25 179 ALA A C 1
ATOM 1416 O O . ALA A 1 179 ? 20.828 -3.291 0.057 1 97.25 179 ALA A O 1
ATOM 1417 N N . LEU A 1 180 ? 18.922 -2.77 1.094 1 98.19 180 LEU A N 1
ATOM 1418 C CA . LEU A 1 180 ? 18.359 -2.039 -0.038 1 98.19 180 LEU A CA 1
ATOM 1419 C C . LEU A 1 180 ? 18.953 -0.634 -0.124 1 98.19 180 LEU A C 1
ATOM 1421 O O . LEU A 1 180 ? 19.047 -0.061 -1.212 1 98.19 180 LEU A O 1
ATOM 1425 N N . LEU A 1 181 ? 19.281 -0.111 1.047 1 98.06 181 LEU A N 1
ATOM 1426 C CA . LEU A 1 181 ? 19.797 1.256 1.074 1 98.06 181 LEU A CA 1
ATOM 1427 C C . LEU A 1 181 ? 21.188 1.302 1.673 1 98.06 181 LEU A C 1
ATOM 1429 O O . LEU A 1 181 ? 21.406 1.94 2.705 1 98.06 181 LEU A O 1
ATOM 1433 N N . PRO A 1 182 ? 22.172 0.751 0.962 1 95.31 182 PRO A N 1
ATOM 1434 C CA . PRO A 1 182 ? 23.516 0.672 1.528 1 95.31 182 PRO A CA 1
ATOM 1435 C C . PRO A 1 182 ? 24.172 2.045 1.701 1 95.31 182 PRO A C 1
ATOM 1437 O O . PRO A 1 182 ? 25.062 2.205 2.525 1 95.31 182 PRO A O 1
ATOM 1440 N N . TRP A 1 183 ? 23.719 2.986 0.984 1 94.69 183 TRP A N 1
ATOM 1441 C CA . TRP A 1 183 ? 24.297 4.32 1.07 1 94.69 183 TRP A CA 1
ATOM 1442 C C . TRP A 1 183 ? 23.922 4.988 2.393 1 94.69 183 TRP A C 1
ATOM 1444 O O . TRP A 1 183 ? 24.516 6.012 2.76 1 94.69 183 TRP A O 1
ATOM 1454 N N . LEU A 1 184 ? 22.953 4.41 3.182 1 94.12 184 LEU A N 1
ATOM 1455 C CA . LEU A 1 184 ? 22.594 4.918 4.5 1 94.12 184 LEU A CA 1
ATOM 1456 C C . LEU A 1 184 ? 23.547 4.375 5.566 1 94.12 184 LEU A C 1
ATOM 1458 O O . LEU A 1 184 ? 23.516 4.828 6.715 1 94.12 184 LEU A O 1
ATOM 1462 N N . LYS A 1 185 ? 24.234 3.234 5.254 1 82.94 185 LYS A N 1
ATOM 1463 C CA . LYS A 1 185 ? 25.125 2.631 6.238 1 82.94 185 LYS A CA 1
ATOM 1464 C C . LYS A 1 185 ? 26.234 3.598 6.637 1 82.94 185 LYS A C 1
ATOM 1466 O O . LYS A 1 185 ? 26.766 4.328 5.797 1 82.94 185 LYS A O 1
ATOM 1471 N N . VAL A 1 186 ? 26.188 3.986 7.953 1 61.22 186 VAL A N 1
ATOM 1472 C CA . VAL A 1 186 ? 27.266 4.82 8.484 1 61.22 186 VAL A CA 1
ATOM 1473 C C . VAL A 1 186 ? 28.578 4.051 8.445 1 61.22 186 VAL A C 1
ATOM 1475 O O . VAL A 1 186 ? 28.641 2.877 8.82 1 61.22 186 VAL A O 1
ATOM 1478 N N . GLU A 1 187 ? 29.438 4.234 7.375 1 49.12 187 GLU A N 1
ATOM 1479 C CA . GLU A 1 187 ? 30.797 3.715 7.41 1 49.12 187 GLU A CA 1
ATOM 1480 C C . GLU A 1 187 ? 31.406 3.871 8.797 1 49.12 187 GLU A C 1
ATOM 1482 O O . GLU A 1 187 ? 31.375 4.957 9.383 1 49.12 187 GLU A O 1
ATOM 1487 N N . CYS A 1 188 ? 31.203 2.775 9.578 1 42.16 188 CYS A N 1
ATOM 1488 C CA . CYS A 1 188 ? 32.125 2.814 10.711 1 42.16 188 CYS A CA 1
ATOM 1489 C C . CYS A 1 188 ? 33.562 2.902 10.227 1 42.16 188 CYS A C 1
ATOM 1491 O O . CYS A 1 188 ? 33.938 2.291 9.219 1 42.16 188 CYS A O 1
ATOM 1493 N N . MET B 1 1 ? -30.547 -32.094 -12.414 1 30.61 1 MET B N 1
ATOM 1494 C CA . MET B 1 1 ? -30.438 -30.828 -11.695 1 30.61 1 MET B CA 1
ATOM 1495 C C . MET B 1 1 ? -29.938 -29.719 -12.609 1 30.61 1 MET B C 1
ATOM 1497 O O . MET B 1 1 ? -29.156 -29.969 -13.531 1 30.61 1 MET B O 1
ATOM 1501 N N . ALA B 1 2 ? -30.625 -28.562 -12.82 1 35.66 2 ALA B N 1
ATOM 1502 C CA . ALA B 1 2 ? -30.375 -27.547 -13.844 1 35.66 2 ALA B CA 1
ATOM 1503 C C . ALA B 1 2 ? -28.891 -27.188 -13.891 1 35.66 2 ALA B C 1
ATOM 1505 O O . ALA B 1 2 ? -28.266 -26.969 -12.852 1 35.66 2 ALA B O 1
ATOM 1506 N N . LYS B 1 3 ? -28.031 -27.5 -14.641 1 38.59 3 LYS B N 1
ATOM 1507 C CA . LYS B 1 3 ? -26.609 -27.359 -14.961 1 38.59 3 LYS B CA 1
ATOM 1508 C C . LYS B 1 3 ? -26.125 -25.953 -14.703 1 38.59 3 LYS B C 1
ATOM 1510 O O . LYS B 1 3 ? -26.578 -25 -15.344 1 38.59 3 LYS B O 1
ATOM 1515 N N . LYS B 1 4 ? -25.906 -25.281 -13.43 1 46.34 4 LYS B N 1
ATOM 1516 C CA . LYS B 1 4 ? -25.672 -23.938 -12.945 1 46.34 4 LYS B CA 1
ATOM 1517 C C . LYS B 1 4 ? -24.688 -23.188 -13.852 1 46.34 4 LYS B C 1
ATOM 1519 O O . LYS B 1 4 ? -23.531 -23.594 -13.992 1 46.34 4 LYS B O 1
ATOM 1524 N N . ASN B 1 5 ? -25.172 -22.469 -14.984 1 47.75 5 ASN B N 1
ATOM 1525 C CA . ASN B 1 5 ? -24.812 -21.938 -16.297 1 47.75 5 ASN B CA 1
ATOM 1526 C C . ASN B 1 5 ? -23.672 -20.938 -16.188 1 47.75 5 ASN B C 1
ATOM 1528 O O . ASN B 1 5 ? -23.109 -20.516 -17.203 1 47.75 5 ASN B O 1
ATOM 1532 N N . PHE B 1 6 ? -23.703 -20.047 -15.148 1 58.88 6 PHE B N 1
ATOM 1533 C CA . PHE B 1 6 ? -22.594 -19.125 -15.352 1 58.88 6 PHE B CA 1
ATOM 1534 C C . PHE B 1 6 ? -21.266 -19.797 -15.008 1 58.88 6 PHE B C 1
ATOM 1536 O O . PHE B 1 6 ? -21.234 -20.781 -14.266 1 58.88 6 PHE B O 1
ATOM 1543 N N . GLU B 1 7 ? -20.328 -19.625 -15.836 1 81.88 7 GLU B N 1
ATOM 1544 C CA . GLU B 1 7 ? -18.969 -20.078 -15.523 1 81.88 7 GLU B CA 1
ATOM 1545 C C . GLU B 1 7 ? -18.422 -19.375 -14.289 1 81.88 7 GLU B C 1
ATOM 1547 O O . GLU B 1 7 ? -18.281 -18.141 -14.281 1 81.88 7 GLU B O 1
ATOM 1552 N N . ARG B 1 8 ? -18.531 -20.031 -13.078 1 87.19 8 ARG B N 1
ATOM 1553 C CA . ARG B 1 8 ? -18.016 -19.578 -11.789 1 87.19 8 ARG B CA 1
ATOM 1554 C C . ARG B 1 8 ? -16.812 -18.656 -11.969 1 87.19 8 ARG B C 1
ATOM 1556 O O . ARG B 1 8 ? -16.703 -17.625 -11.312 1 87.19 8 ARG B O 1
ATOM 1563 N N . ALA B 1 9 ? -16.016 -19.031 -12.898 1 89.56 9 ALA B N 1
ATOM 1564 C CA . ALA B 1 9 ? -14.797 -18.266 -13.156 1 89.56 9 ALA B CA 1
ATOM 1565 C C . ALA B 1 9 ? -15.125 -16.891 -13.734 1 89.56 9 ALA B C 1
ATOM 1567 O O . ALA B 1 9 ? -14.508 -15.883 -13.367 1 89.56 9 ALA B O 1
ATOM 1568 N N . ASP B 1 10 ? -16.109 -16.828 -14.523 1 90.44 10 ASP B N 1
ATOM 1569 C CA . ASP B 1 10 ? -16.516 -15.562 -15.133 1 90.44 10 ASP B CA 1
ATOM 1570 C C . ASP B 1 10 ? -17.094 -14.609 -14.086 1 90.44 10 ASP B C 1
ATOM 1572 O O . ASP B 1 10 ? -16.812 -13.414 -14.102 1 90.44 10 ASP B O 1
ATOM 1576 N N . VAL B 1 11 ? -17.891 -15.148 -13.273 1 91.75 11 VAL B N 1
ATOM 1577 C CA . VAL B 1 11 ? -18.516 -14.359 -12.203 1 91.75 11 VAL B CA 1
ATOM 1578 C C . VAL B 1 11 ? -17.422 -13.789 -11.289 1 91.75 11 VAL B C 1
ATOM 1580 O O . VAL B 1 11 ? -17.438 -12.602 -10.961 1 91.75 11 VAL B O 1
ATOM 1583 N N . LEU B 1 12 ? -16.5 -14.617 -10.984 1 94.31 12 LEU B N 1
ATOM 1584 C CA . LEU B 1 12 ? -15.438 -14.195 -10.078 1 94.31 12 LEU B CA 1
ATOM 1585 C C . LEU B 1 12 ? -14.562 -13.133 -10.727 1 94.31 12 LEU B C 1
ATOM 1587 O O . LEU B 1 12 ? -14.141 -12.18 -10.07 1 94.31 12 LEU B O 1
ATOM 1591 N N . ASP B 1 13 ? -14.336 -13.273 -12.008 1 92.75 13 ASP B N 1
ATOM 1592 C CA . ASP B 1 13 ? -13.531 -12.273 -12.703 1 92.75 13 ASP B CA 1
ATOM 1593 C C . ASP B 1 13 ? -14.219 -10.906 -12.688 1 92.75 13 ASP B C 1
ATOM 1595 O O . ASP B 1 13 ? -13.562 -9.875 -12.516 1 92.75 13 ASP B O 1
ATOM 1599 N N . LYS B 1 14 ? -15.445 -10.906 -12.82 1 92.94 14 LYS B N 1
ATOM 1600 C CA . LYS B 1 14 ? -16.219 -9.672 -12.789 1 92.94 14 LYS B CA 1
ATOM 1601 C C . LYS B 1 14 ? -16.234 -9.062 -11.391 1 92.94 14 LYS B C 1
ATOM 1603 O O . LYS B 1 14 ? -16.109 -7.844 -11.234 1 92.94 14 LYS B O 1
ATOM 1608 N N . VAL B 1 15 ? -16.344 -9.914 -10.445 1 94.12 15 VAL B N 1
ATOM 1609 C CA . VAL B 1 15 ? -16.438 -9.398 -9.086 1 94.12 15 VAL B CA 1
ATOM 1610 C C . VAL B 1 15 ? -15.07 -8.93 -8.609 1 94.12 15 VAL B C 1
ATOM 1612 O O . VAL B 1 15 ? -14.961 -7.969 -7.844 1 94.12 15 VAL B O 1
ATOM 1615 N N . ILE B 1 16 ? -14.008 -9.57 -9.102 1 94.12 16 ILE B N 1
ATOM 1616 C CA . ILE B 1 16 ? -12.656 -9.125 -8.781 1 94.12 16 ILE B CA 1
ATOM 1617 C C . ILE B 1 16 ? -12.461 -7.68 -9.219 1 94.12 16 ILE B C 1
ATOM 1619 O O . ILE B 1 16 ? -11.977 -6.844 -8.453 1 94.12 16 ILE B O 1
ATOM 1623 N N . THR B 1 17 ? -12.906 -7.398 -10.383 1 91.94 17 THR B N 1
ATOM 1624 C CA . THR B 1 17 ? -12.781 -6.035 -10.891 1 91.94 17 THR B CA 1
ATOM 1625 C C . THR B 1 17 ? -13.547 -5.059 -10.008 1 91.94 17 THR B C 1
ATOM 1627 O O . THR B 1 17 ? -13.031 -4 -9.641 1 91.94 17 THR B O 1
ATOM 1630 N N . LEU B 1 18 ? -14.695 -5.438 -9.648 1 92.81 18 LEU B N 1
ATOM 1631 C CA . LEU B 1 18 ? -15.547 -4.59 -8.82 1 92.81 18 LEU B CA 1
ATOM 1632 C C . LEU B 1 18 ? -14.922 -4.359 -7.449 1 92.81 18 LEU B C 1
ATOM 1634 O O . LEU B 1 18 ? -14.773 -3.217 -7.012 1 92.81 18 LEU B O 1
ATOM 1638 N N . PHE B 1 19 ? -14.578 -5.465 -6.809 1 92.56 19 PHE B N 1
ATOM 1639 C CA . PHE B 1 19 ? -14 -5.391 -5.473 1 92.56 19 PHE B CA 1
ATOM 1640 C C . PHE B 1 19 ? -12.656 -4.676 -5.504 1 92.56 19 PHE B C 1
ATOM 1642 O O . PHE B 1 19 ? -12.305 -3.961 -4.562 1 92.56 19 PHE B O 1
ATOM 1649 N N . TRP B 1 20 ? -11.945 -4.848 -6.555 1 90.44 20 TRP B N 1
ATOM 1650 C CA . TRP B 1 20 ? -10.633 -4.238 -6.727 1 90.44 20 TRP B CA 1
ATOM 1651 C C . TRP B 1 20 ? -10.742 -2.723 -6.852 1 90.44 20 TRP B C 1
ATOM 1653 O O . TRP B 1 20 ? -9.914 -1.982 -6.324 1 90.44 20 TRP B O 1
ATOM 1663 N N . GLN B 1 21 ? -11.789 -2.303 -7.418 1 88.12 21 GLN B N 1
ATOM 1664 C CA . GLN B 1 21 ? -11.992 -0.874 -7.637 1 88.12 21 GLN B CA 1
ATOM 1665 C C . GLN B 1 21 ? -12.633 -0.212 -6.418 1 88.12 21 GLN B C 1
ATOM 1667 O O . GLN B 1 21 ? -12.211 0.87 -6.004 1 88.12 21 GLN B O 1
ATOM 1672 N N . ASN B 1 22 ? -13.5 -0.92 -5.762 1 88.25 22 ASN B N 1
ATOM 1673 C CA . ASN B 1 22 ? -14.328 -0.273 -4.746 1 88.25 22 ASN B CA 1
ATOM 1674 C C . ASN B 1 22 ? -13.891 -0.662 -3.336 1 88.25 22 ASN B C 1
ATOM 1676 O O . ASN B 1 22 ? -14.125 0.082 -2.383 1 88.25 22 ASN B O 1
ATOM 1680 N N . GLY B 1 23 ? -13.305 -1.864 -3.254 1 89.31 23 GLY B N 1
ATOM 1681 C CA . GLY B 1 23 ? -13.07 -2.438 -1.938 1 89.31 23 GLY B CA 1
ATOM 1682 C C . GLY B 1 23 ? -14.242 -3.262 -1.433 1 89.31 23 GLY B C 1
ATOM 1683 O O . GLY B 1 23 ? -15.273 -3.367 -2.105 1 89.31 23 GLY B O 1
ATOM 1684 N N . TYR B 1 24 ? -14.078 -3.889 -0.354 1 91.12 24 TYR B N 1
ATOM 1685 C CA . TYR B 1 24 ? -15.07 -4.773 0.243 1 91.12 24 TYR B CA 1
ATOM 1686 C C . TYR B 1 24 ? -16.234 -3.979 0.816 1 91.12 24 TYR B C 1
ATOM 1688 O O . TYR B 1 24 ? -17.391 -4.254 0.503 1 91.12 24 TYR B O 1
ATOM 1696 N N . ALA B 1 25 ? -15.961 -3.033 1.622 1 86.38 25 ALA B N 1
ATOM 1697 C CA . ALA B 1 25 ? -16.984 -2.303 2.373 1 86.38 25 ALA B CA 1
ATOM 1698 C C . ALA B 1 25 ? -17.875 -1.487 1.438 1 86.38 25 ALA B C 1
ATOM 1700 O O . ALA B 1 25 ? -19.094 -1.411 1.636 1 86.38 25 ALA B O 1
ATOM 1701 N N . ALA B 1 26 ? -17.375 -0.969 0.404 1 87.94 26 ALA B N 1
ATOM 1702 C CA . ALA B 1 26 ? -18.078 -0.021 -0.447 1 87.94 26 ALA B CA 1
ATOM 1703 C C . ALA B 1 26 ? -18.891 -0.746 -1.524 1 87.94 26 ALA B C 1
ATOM 1705 O O . ALA B 1 26 ? -19.703 -0.135 -2.217 1 87.94 26 ALA B O 1
ATOM 1706 N N . SER B 1 27 ? -18.594 -2.029 -1.726 1 92 27 SER B N 1
ATOM 1707 C CA . SER B 1 27 ? -19.328 -2.783 -2.738 1 92 27 SER B CA 1
ATOM 1708 C C . SER B 1 27 ? -20.641 -3.328 -2.18 1 92 27 SER B C 1
ATOM 1710 O O . SER B 1 27 ? -20.656 -3.994 -1.143 1 92 27 SER B O 1
ATOM 1712 N N . SER B 1 28 ? -21.703 -3.059 -2.932 1 91.75 28 SER B N 1
ATOM 1713 C CA . SER B 1 28 ? -23.016 -3.5 -2.5 1 91.75 28 SER B CA 1
ATOM 1714 C C . SER B 1 28 ? -23.484 -4.707 -3.301 1 91.75 28 SER B C 1
ATOM 1716 O O . SER B 1 28 ? -22.938 -5.012 -4.359 1 91.75 28 SER B O 1
ATOM 1718 N N . ILE B 1 29 ? -24.5 -5.301 -2.742 1 92.25 29 ILE B N 1
ATOM 1719 C CA . ILE B 1 29 ? -25.094 -6.445 -3.428 1 92.25 29 ILE B CA 1
ATOM 1720 C C . ILE B 1 29 ? -25.703 -5.992 -4.754 1 92.25 29 ILE B C 1
ATOM 1722 O O . ILE B 1 29 ? -25.688 -6.734 -5.738 1 92.25 29 ILE B O 1
ATOM 1726 N N . GLN B 1 30 ? -26.234 -4.816 -4.793 1 94.38 30 GLN B N 1
ATOM 1727 C CA . GLN B 1 30 ? -26.781 -4.27 -6.023 1 94.38 30 GLN B CA 1
ATOM 1728 C C . GLN B 1 30 ? -25.703 -4.125 -7.098 1 94.38 30 GLN B C 1
ATOM 1730 O O . GLN B 1 30 ? -25.922 -4.48 -8.258 1 94.38 30 GLN B O 1
ATOM 1735 N N . GLN B 1 31 ? -24.578 -3.648 -6.719 1 94.94 31 GLN B N 1
ATOM 1736 C CA . GLN B 1 31 ? -23.453 -3.49 -7.641 1 94.94 31 GLN B CA 1
ATOM 1737 C C . GLN B 1 31 ? -22.938 -4.844 -8.125 1 94.94 31 GLN B C 1
ATOM 1739 O O . GLN B 1 31 ? -22.594 -5 -9.289 1 94.94 31 GLN B O 1
ATOM 1744 N N . ILE B 1 32 ? -22.891 -5.809 -7.223 1 95.06 32 ILE B N 1
ATOM 1745 C CA . ILE B 1 32 ? -22.438 -7.156 -7.555 1 95.06 32 ILE B CA 1
ATOM 1746 C C . ILE B 1 32 ? -23.391 -7.793 -8.555 1 95.06 32 ILE B C 1
ATOM 1748 O O . ILE B 1 32 ? -22.969 -8.383 -9.547 1 95.06 32 ILE B O 1
ATOM 1752 N N . THR B 1 33 ? -24.656 -7.582 -8.258 1 95.12 33 THR B N 1
ATOM 1753 C CA . THR B 1 33 ? -25.688 -8.109 -9.156 1 95.12 33 THR B CA 1
ATOM 1754 C C . THR B 1 33 ? -25.578 -7.461 -10.531 1 95.12 33 THR B C 1
ATOM 1756 O O . THR B 1 33 ? -25.672 -8.141 -11.555 1 95.12 33 THR B O 1
ATOM 1759 N N . LYS B 1 34 ? -25.406 -6.246 -10.594 1 95.56 34 LYS B N 1
ATOM 1760 C CA . LYS B 1 34 ? -25.25 -5.523 -11.852 1 95.56 34 LYS B CA 1
ATOM 1761 C C . LYS B 1 34 ? -24.016 -6.004 -12.609 1 95.56 34 LYS B C 1
ATOM 1763 O O . LYS B 1 34 ? -24.062 -6.195 -13.828 1 95.56 34 LYS B O 1
ATOM 1768 N N . ALA B 1 35 ? -22.953 -6.211 -11.922 1 93.19 35 ALA B N 1
ATOM 1769 C CA . ALA B 1 35 ? -21.672 -6.605 -12.539 1 93.19 35 ALA B CA 1
ATOM 1770 C C . ALA B 1 35 ? -21.75 -8.031 -13.07 1 93.19 35 ALA B C 1
ATOM 1772 O O . ALA B 1 35 ? -21.125 -8.352 -14.086 1 93.19 35 ALA B O 1
ATOM 1773 N N . THR B 1 36 ? -22.469 -8.844 -12.406 1 93.5 36 THR B N 1
ATOM 1774 C CA . THR B 1 36 ? -22.438 -10.266 -12.727 1 93.5 36 THR B CA 1
ATOM 1775 C C . THR B 1 36 ? -23.641 -10.656 -13.578 1 93.5 36 THR B C 1
ATOM 1777 O O . THR B 1 36 ? -23.641 -11.703 -14.227 1 93.5 36 THR B O 1
ATOM 1780 N N . GLY B 1 37 ? -24.703 -9.898 -13.422 1 92.94 37 GLY B N 1
ATOM 1781 C CA . GLY B 1 37 ? -25.953 -10.242 -14.07 1 92.94 37 GLY B CA 1
ATOM 1782 C C . GLY B 1 37 ? -26.734 -11.305 -13.328 1 92.94 37 GLY B C 1
ATOM 1783 O O . GLY B 1 37 ? -27.703 -11.852 -13.859 1 92.94 37 GLY B O 1
ATOM 1784 N N . LEU B 1 38 ? -26.297 -11.617 -12.133 1 92.75 38 LEU B N 1
ATOM 1785 C CA . LEU B 1 38 ? -26.953 -12.656 -11.344 1 92.75 38 LEU B CA 1
ATOM 1786 C C . LEU B 1 38 ? -27.766 -12.047 -10.211 1 92.75 38 LEU B C 1
ATOM 1788 O O . LEU B 1 38 ? -27.375 -11.016 -9.648 1 92.75 38 LEU B O 1
ATOM 1792 N N . LYS B 1 39 ? -28.797 -12.719 -9.875 1 92.5 39 LYS B N 1
ATOM 1793 C CA . LYS B 1 39 ? -29.609 -12.305 -8.734 1 92.5 39 LYS B CA 1
ATOM 1794 C C . LYS B 1 39 ? -28.938 -12.641 -7.414 1 92.5 39 LYS B C 1
ATOM 1796 O O . LYS B 1 39 ? -28.188 -13.617 -7.332 1 92.5 39 LYS B O 1
ATOM 1801 N N . PRO B 1 40 ? -29.234 -11.852 -6.352 1 91.62 40 PRO B N 1
ATOM 1802 C CA . PRO B 1 40 ? -28.641 -12.102 -5.039 1 91.62 40 PRO B CA 1
ATOM 1803 C C . PRO B 1 40 ? -28.828 -13.539 -4.562 1 91.62 40 PRO B C 1
ATOM 1805 O O . PRO B 1 40 ? -27.906 -14.141 -4.008 1 91.62 40 PRO B O 1
ATOM 1808 N N . GLY B 1 41 ? -29.938 -14.078 -4.781 1 90.06 41 GLY B N 1
ATOM 1809 C CA . GLY B 1 41 ? -30.203 -15.445 -4.371 1 90.06 41 GLY B CA 1
ATOM 1810 C C . GLY B 1 41 ? -29.266 -16.453 -4.996 1 90.06 41 GLY B C 1
ATOM 1811 O O . GLY B 1 41 ? -28.766 -17.359 -4.312 1 90.06 41 GLY B O 1
ATOM 1812 N N . SER B 1 42 ? -29.062 -16.328 -6.25 1 90 42 SER B N 1
ATOM 1813 C CA . SER B 1 42 ? -28.141 -17.219 -6.961 1 90 42 SER B CA 1
ATOM 1814 C C . SER B 1 42 ? -26.719 -17.047 -6.457 1 90 42 SER B C 1
ATOM 1816 O O . SER B 1 42 ? -26 -18.031 -6.281 1 90 42 SER B O 1
ATOM 1818 N N . LEU B 1 43 ? -26.281 -15.852 -6.199 1 90.81 43 LEU B N 1
ATOM 1819 C CA . LEU B 1 43 ? -24.938 -15.555 -5.711 1 90.81 43 LEU B CA 1
ATOM 1820 C C . LEU B 1 43 ? -24.719 -16.172 -4.336 1 90.81 43 LEU B C 1
ATOM 1822 O O . LEU B 1 43 ? -23.688 -16.812 -4.102 1 90.81 43 LEU B O 1
ATOM 1826 N N . TYR B 1 44 ? -25.719 -16.031 -3.529 1 88 44 TYR B N 1
ATOM 1827 C CA . TYR B 1 44 ? -25.547 -16.469 -2.152 1 88 44 TYR B CA 1
ATOM 1828 C C . TYR B 1 44 ? -25.719 -17.984 -2.045 1 88 44 TYR B C 1
ATOM 1830 O O . TYR B 1 44 ? -25.156 -18.609 -1.146 1 88 44 TYR B O 1
ATOM 1838 N N . TYR B 1 45 ? -26.469 -18.516 -2.961 1 89.69 45 TYR B N 1
ATOM 1839 C CA . TYR B 1 45 ? -26.531 -19.969 -3.049 1 89.69 45 TYR B CA 1
ATOM 1840 C C . TYR B 1 45 ? -25.156 -20.547 -3.35 1 89.69 45 TYR B C 1
ATOM 1842 O O . TYR B 1 45 ? -24.75 -21.562 -2.752 1 89.69 45 TYR B O 1
ATOM 1850 N N . GLU B 1 46 ? -24.453 -19.875 -4.156 1 90.12 46 GLU B N 1
ATOM 1851 C CA . GLU B 1 46 ? -23.156 -20.375 -4.613 1 90.12 46 GLU B CA 1
ATOM 1852 C C . GLU B 1 46 ? -22.047 -19.984 -3.646 1 90.12 46 GLU B C 1
ATOM 1854 O O . GLU B 1 46 ? -21.109 -20.766 -3.422 1 90.12 46 GLU B O 1
ATOM 1859 N N . PHE B 1 47 ? -22.109 -18.75 -3.023 1 93.38 47 PHE B N 1
ATOM 1860 C CA . PHE B 1 47 ? -20.953 -18.234 -2.299 1 93.38 47 PHE B CA 1
ATOM 1861 C C . PHE B 1 47 ? -21.297 -17.984 -0.835 1 93.38 47 PHE B C 1
ATOM 1863 O O . PHE B 1 47 ? -20.438 -17.578 -0.048 1 93.38 47 PHE B O 1
ATOM 1870 N N . ASP B 1 48 ? -22.516 -18.234 -0.518 1 91.12 48 ASP B N 1
ATOM 1871 C CA . ASP B 1 48 ? -23 -18.219 0.857 1 91.12 48 ASP B CA 1
ATOM 1872 C C . ASP B 1 48 ? -23.297 -16.797 1.326 1 91.12 48 ASP B C 1
ATOM 1874 O O . ASP B 1 48 ? -24.297 -16.547 1.982 1 91.12 48 ASP B O 1
ATOM 1878 N N . SER B 1 49 ? -22.406 -15.93 1.062 1 93.56 49 SER B N 1
ATOM 1879 C CA . SER B 1 49 ? -22.516 -14.547 1.522 1 93.56 49 SER B CA 1
ATOM 1880 C C . SER B 1 49 ? -21.609 -13.625 0.709 1 93.56 49 SER B C 1
ATOM 1882 O O . SER B 1 49 ? -20.859 -14.078 -0.152 1 93.56 49 SER B O 1
ATOM 1884 N N . LYS B 1 50 ? -21.75 -12.297 0.986 1 93.25 50 LYS B N 1
ATOM 1885 C CA . LYS B 1 50 ? -20.828 -11.344 0.374 1 93.25 50 LYS B CA 1
ATOM 1886 C C . LYS B 1 50 ? -19.375 -11.656 0.756 1 93.25 50 LYS B C 1
ATOM 1888 O O . LYS B 1 50 ? -18.484 -11.586 -0.083 1 93.25 50 LYS B O 1
ATOM 1893 N N . GLU B 1 51 ? -19.234 -12 2.002 1 94.75 51 GLU B N 1
ATOM 1894 C CA . GLU B 1 51 ? -17.891 -12.344 2.49 1 94.75 51 GLU B CA 1
ATOM 1895 C C . GLU B 1 51 ? -17.359 -13.586 1.778 1 94.75 51 GLU B C 1
ATOM 1897 O O . GLU B 1 51 ? -16.188 -13.625 1.407 1 94.75 51 GLU B O 1
ATOM 1902 N N . GLY B 1 52 ? -18.172 -14.492 1.669 1 95.31 52 GLY B N 1
ATOM 1903 C CA . GLY B 1 52 ? -17.781 -15.688 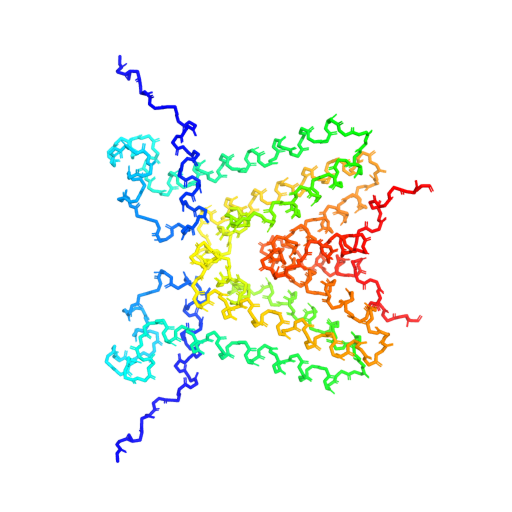0.941 1 95.31 52 GLY B CA 1
ATOM 1904 C C . GLY B 1 52 ? -17.406 -15.414 -0.504 1 95.31 52 GLY B C 1
ATOM 1905 O O . GLY B 1 52 ? -16.453 -15.984 -1.024 1 95.31 52 GLY B O 1
ATOM 1906 N N . LEU B 1 53 ? -18.234 -14.609 -1.189 1 95 53 LEU B N 1
ATOM 1907 C CA . LEU B 1 53 ? -17.953 -14.219 -2.564 1 95 53 LEU B CA 1
ATOM 1908 C C . LEU B 1 53 ? -16.625 -13.477 -2.654 1 95 53 LEU B C 1
ATOM 1910 O O . LEU B 1 53 ? -15.82 -13.742 -3.553 1 95 53 LEU B O 1
ATOM 1914 N N . PHE B 1 54 ? -16.406 -12.594 -1.76 1 95.88 54 PHE B N 1
ATOM 1915 C CA . PHE B 1 54 ? -15.164 -11.828 -1.714 1 95.88 54 PHE B CA 1
ATOM 1916 C C . PHE B 1 54 ? -13.969 -12.758 -1.498 1 95.88 54 PHE B C 1
ATOM 1918 O O . PHE B 1 54 ? -12.938 -12.617 -2.162 1 95.88 54 PHE B O 1
ATOM 1925 N N . GLN B 1 55 ? -14.094 -13.641 -0.596 1 96.25 55 GLN B N 1
ATOM 1926 C CA . GLN B 1 55 ? -13.023 -14.594 -0.316 1 96.25 55 GLN B CA 1
ATOM 1927 C C . GLN B 1 55 ? -12.688 -15.422 -1.552 1 96.25 55 GLN B C 1
ATOM 1929 O O . GLN B 1 55 ? -11.516 -15.68 -1.832 1 96.25 55 GLN B O 1
ATOM 1934 N N . ALA B 1 56 ? -13.727 -15.844 -2.186 1 95.94 56 ALA B N 1
ATOM 1935 C CA . ALA B 1 56 ? -13.523 -16.609 -3.406 1 95.94 56 ALA B CA 1
ATOM 1936 C C . ALA B 1 56 ? -12.805 -15.789 -4.465 1 95.94 56 ALA B C 1
ATOM 1938 O O . ALA B 1 56 ? -11.938 -16.297 -5.18 1 95.94 56 ALA B O 1
ATOM 1939 N N . ALA B 1 57 ? -13.219 -14.547 -4.605 1 96 57 ALA B N 1
ATOM 1940 C CA . ALA B 1 57 ? -12.562 -13.633 -5.535 1 96 57 ALA B CA 1
ATOM 1941 C C . ALA B 1 57 ? -11.086 -13.445 -5.18 1 96 57 ALA B C 1
ATOM 1943 O O . ALA B 1 57 ? -10.219 -13.5 -6.051 1 96 57 ALA B O 1
ATOM 1944 N N . LEU B 1 58 ? -10.805 -13.258 -3.912 1 96.5 58 LEU B N 1
ATOM 1945 C CA . LEU B 1 58 ? -9.445 -13.094 -3.424 1 96.5 58 LEU B CA 1
ATOM 1946 C C . LEU B 1 58 ? -8.609 -14.336 -3.703 1 96.5 58 LEU B C 1
ATOM 1948 O O . LEU B 1 58 ? -7.457 -14.242 -4.121 1 96.5 58 LEU B O 1
ATOM 1952 N N . ALA B 1 59 ? -9.188 -15.445 -3.424 1 96.94 59 ALA B N 1
ATOM 1953 C CA . ALA B 1 59 ? -8.5 -16.719 -3.648 1 96.94 59 ALA B CA 1
ATOM 1954 C C . ALA B 1 59 ? -8.156 -16.906 -5.125 1 96.94 59 ALA B C 1
ATOM 1956 O O . ALA B 1 59 ? -7.066 -17.359 -5.461 1 96.94 59 ALA B O 1
ATOM 1957 N N . ARG B 1 60 ? -9.086 -16.609 -5.941 1 96 60 ARG B N 1
ATOM 1958 C CA . ARG B 1 60 ? -8.844 -16.703 -7.375 1 96 60 ARG B CA 1
ATOM 1959 C C . ARG B 1 60 ? -7.73 -15.766 -7.816 1 96 60 ARG B C 1
ATOM 1961 O O . ARG B 1 60 ? -6.848 -16.156 -8.578 1 96 60 ARG B O 1
ATOM 1968 N N . TYR B 1 61 ? -7.797 -14.555 -7.391 1 96.12 61 TYR B N 1
ATOM 1969 C CA . TYR B 1 61 ? -6.762 -13.578 -7.711 1 96.12 61 TYR B CA 1
ATOM 1970 C C . TYR B 1 61 ? -5.387 -14.078 -7.27 1 96.12 61 TYR B C 1
ATOM 1972 O O . TYR B 1 61 ? -4.414 -13.977 -8.016 1 96.12 61 TYR B O 1
ATOM 1980 N N . ALA B 1 62 ? -5.309 -14.539 -6.031 1 96.44 62 ALA B N 1
ATOM 1981 C CA . ALA B 1 62 ? -4.055 -15.039 -5.477 1 96.44 62 ALA B CA 1
ATOM 1982 C C . ALA B 1 62 ? -3.518 -16.203 -6.297 1 96.44 62 ALA B C 1
ATOM 1984 O O . ALA B 1 62 ? -2.326 -16.266 -6.617 1 96.44 62 ALA B O 1
ATOM 1985 N N . THR B 1 63 ? -4.395 -17.094 -6.633 1 96.31 63 THR B N 1
ATOM 1986 C CA . THR B 1 63 ? -4.02 -18.266 -7.426 1 96.31 63 THR B CA 1
ATOM 1987 C C . THR B 1 63 ? -3.451 -17.828 -8.773 1 96.31 63 THR B C 1
ATOM 1989 O O . THR B 1 63 ? -2.406 -18.328 -9.203 1 96.31 63 THR B O 1
ATOM 1992 N N . PHE B 1 64 ? -4.082 -16.906 -9.391 1 94.81 64 PHE B N 1
ATOM 1993 C CA . PHE B 1 64 ? -3.619 -16.406 -10.68 1 94.81 64 PHE B CA 1
ATOM 1994 C C . PHE B 1 64 ? -2.264 -15.719 -10.547 1 94.81 64 PHE B C 1
ATOM 1996 O O . PHE B 1 64 ? -1.4 -15.867 -11.414 1 94.81 64 PHE B O 1
ATOM 2003 N N . SER B 1 65 ? -2.102 -14.984 -9.492 1 95.5 65 SER B N 1
ATOM 2004 C CA . SER B 1 65 ? -0.842 -14.289 -9.258 1 95.5 65 SER B CA 1
ATOM 2005 C C . SER B 1 65 ? 0.31 -15.273 -9.078 1 95.5 65 SER B C 1
ATOM 2007 O O . SER B 1 65 ? 1.375 -15.102 -9.672 1 95.5 65 SER B O 1
ATOM 2009 N N . ILE B 1 66 ? 0.096 -16.281 -8.312 1 97.44 66 ILE B N 1
ATOM 2010 C CA . ILE B 1 66 ? 1.129 -17.266 -8.031 1 97.44 66 ILE B CA 1
ATOM 2011 C C . ILE B 1 66 ? 1.413 -18.078 -9.281 1 97.44 66 ILE B C 1
ATOM 2013 O O . ILE B 1 66 ? 2.572 -18.344 -9.617 1 97.44 66 ILE B O 1
ATOM 2017 N N . GLU B 1 67 ? 0.343 -18.422 -10.008 1 97.31 67 GLU B N 1
ATOM 2018 C CA . GLU B 1 67 ? 0.512 -19.172 -11.25 1 97.31 67 GLU B CA 1
ATOM 2019 C C . GLU B 1 67 ? 1.294 -18.359 -12.281 1 97.31 67 GLU B C 1
ATOM 2021 O O . GLU B 1 67 ? 2.105 -18.922 -13.023 1 97.31 67 GLU B O 1
ATOM 2026 N N . ALA B 1 68 ? 1.021 -17.125 -12.336 1 96.5 68 ALA B N 1
ATOM 2027 C CA . ALA B 1 68 ? 1.746 -16.25 -13.258 1 96.5 68 ALA B CA 1
ATOM 2028 C C . ALA B 1 68 ? 3.238 -16.234 -12.938 1 96.5 68 ALA B C 1
ATOM 2030 O O . ALA B 1 68 ? 4.074 -16.219 -13.844 1 96.5 68 ALA B O 1
ATOM 2031 N N . ILE B 1 69 ? 3.592 -16.219 -11.672 1 97.69 69 ILE B N 1
ATOM 2032 C CA . ILE B 1 69 ? 4.988 -16.266 -11.25 1 97.69 69 ILE B CA 1
ATOM 2033 C C . ILE B 1 69 ? 5.621 -17.578 -11.727 1 97.69 69 ILE B C 1
ATOM 2035 O O . ILE B 1 69 ? 6.691 -17.562 -12.344 1 97.69 69 ILE B O 1
ATOM 2039 N N . HIS B 1 70 ? 4.93 -18.672 -11.5 1 98 70 HIS B N 1
ATOM 2040 C CA . HIS B 1 70 ? 5.445 -19.969 -11.93 1 98 70 HIS B CA 1
ATOM 2041 C C . HIS B 1 70 ? 5.641 -20.016 -13.445 1 98 70 HIS B C 1
ATOM 2043 O O . HIS B 1 70 ? 6.672 -20.484 -13.93 1 98 70 HIS B O 1
ATOM 2049 N N . GLN B 1 71 ? 4.684 -19.5 -14.141 1 97.62 71 GLN B N 1
ATOM 2050 C CA . GLN B 1 71 ? 4.746 -19.516 -15.594 1 97.62 71 GLN B CA 1
ATOM 2051 C C . GLN B 1 71 ? 5.93 -18.703 -16.109 1 97.62 71 GLN B C 1
ATOM 2053 O O . GLN B 1 71 ? 6.664 -19.141 -16.984 1 97.62 71 GLN B O 1
ATOM 2058 N N . LEU B 1 72 ? 6.102 -17.531 -15.578 1 97.12 72 LEU B N 1
ATOM 2059 C CA . LEU B 1 72 ? 7.199 -16.672 -15.992 1 97.12 72 LEU B CA 1
ATOM 2060 C C . LEU B 1 72 ? 8.547 -17.281 -15.641 1 97.12 72 LEU B C 1
ATOM 2062 O O . LEU B 1 72 ? 9.492 -17.219 -16.422 1 97.12 72 LEU B O 1
ATOM 2066 N N . MET B 1 73 ? 8.602 -17.953 -14.5 1 96.81 73 MET B N 1
ATOM 2067 C CA . MET B 1 73 ? 9.828 -18.609 -14.07 1 96.81 73 MET B CA 1
ATOM 2068 C C . MET B 1 73 ? 10.18 -19.766 -15.008 1 96.81 73 MET B C 1
ATOM 2070 O O . MET B 1 73 ? 11.352 -20 -15.312 1 96.81 73 MET B O 1
ATOM 2074 N N . GLN B 1 74 ? 9.203 -20.422 -15.453 1 96.31 74 GLN B N 1
ATOM 2075 C CA . GLN B 1 74 ? 9.406 -21.562 -16.328 1 96.31 74 GLN B CA 1
ATOM 2076 C C . GLN B 1 74 ? 9.82 -21.125 -17.734 1 96.31 74 GLN B C 1
ATOM 2078 O O . GLN B 1 74 ? 10.586 -21.812 -18.406 1 96.31 74 GLN B O 1
ATOM 2083 N N . GLN B 1 75 ? 9.375 -20.016 -18.109 1 97 75 GLN B N 1
ATOM 2084 C CA . GLN B 1 75 ? 9.609 -19.531 -19.469 1 97 75 GLN B CA 1
ATOM 2085 C C . GLN B 1 75 ? 10.922 -18.75 -19.547 1 97 75 GLN B C 1
ATOM 2087 O O . GLN B 1 75 ? 11.477 -18.578 -20.641 1 97 75 GLN B O 1
ATOM 2092 N N . ALA B 1 76 ? 11.367 -18.281 -18.469 1 96.5 76 ALA B N 1
ATOM 2093 C CA . ALA B 1 76 ? 12.547 -17.422 -18.438 1 96.5 76 ALA B CA 1
ATOM 2094 C C . ALA B 1 76 ? 13.828 -18.234 -18.578 1 96.5 76 ALA B C 1
ATOM 2096 O O . ALA B 1 76 ? 13.828 -19.438 -18.312 1 96.5 76 ALA B O 1
ATOM 2097 N N . ASP B 1 77 ? 14.953 -17.609 -19.016 1 95.06 77 ASP B N 1
ATOM 2098 C CA . ASP B 1 77 ? 16.25 -18.25 -19.188 1 95.06 77 ASP B CA 1
ATOM 2099 C C . ASP B 1 77 ? 16.797 -18.766 -17.859 1 95.06 77 ASP B C 1
ATOM 2101 O O . ASP B 1 77 ? 17.484 -19.781 -17.812 1 95.06 77 ASP B O 1
ATOM 2105 N N . ASP B 1 78 ? 16.625 -18.047 -16.828 1 96 78 ASP B N 1
ATOM 2106 C CA . ASP B 1 78 ? 16.984 -18.422 -15.477 1 96 78 ASP B CA 1
ATOM 2107 C C . ASP B 1 78 ? 16.125 -17.672 -14.453 1 96 78 ASP B C 1
ATOM 2109 O O . ASP B 1 78 ? 15.297 -16.859 -14.82 1 96 78 ASP B O 1
ATOM 2113 N N . VAL B 1 79 ? 16.344 -17.953 -13.172 1 97.38 79 VAL B N 1
ATOM 2114 C CA . VAL B 1 79 ? 15.539 -17.438 -12.078 1 97.38 79 VAL B CA 1
ATOM 2115 C C . VAL B 1 79 ? 15.617 -15.914 -12.047 1 97.38 79 VAL B C 1
ATOM 2117 O O . VAL B 1 79 ? 14.602 -15.234 -11.898 1 97.38 79 VAL B O 1
ATOM 2120 N N . LYS B 1 80 ? 16.797 -15.336 -12.211 1 97.62 80 LYS B N 1
ATOM 2121 C CA . LYS B 1 80 ? 16.984 -13.891 -12.164 1 97.62 80 LYS B CA 1
ATOM 2122 C C . LYS B 1 80 ? 16.234 -13.203 -13.312 1 97.62 80 LYS B C 1
ATOM 2124 O O . LYS B 1 80 ? 15.578 -12.18 -13.109 1 97.62 80 LYS B O 1
ATOM 2129 N N . ALA B 1 81 ? 16.328 -13.797 -14.5 1 96.94 81 ALA B N 1
ATOM 2130 C CA . ALA B 1 81 ? 15.617 -13.258 -15.656 1 96.94 81 ALA B CA 1
ATOM 2131 C C . ALA B 1 81 ? 14.109 -13.297 -15.43 1 96.94 81 ALA B C 1
ATOM 2133 O O . ALA B 1 81 ? 13.391 -12.367 -15.828 1 96.94 81 ALA B O 1
ATOM 2134 N N . GLY B 1 82 ? 13.594 -14.398 -14.836 1 97.75 82 GLY B N 1
ATOM 2135 C CA . GLY B 1 82 ? 12.18 -14.492 -14.508 1 97.75 82 GLY B CA 1
ATOM 2136 C C . GLY B 1 82 ? 11.719 -13.422 -13.547 1 97.75 82 GLY B C 1
ATOM 2137 O O . GLY B 1 82 ? 10.688 -12.781 -13.766 1 97.75 82 GLY B O 1
ATOM 2138 N N . ILE B 1 83 ? 12.508 -13.172 -12.516 1 98.19 83 ILE B N 1
ATOM 2139 C CA . ILE B 1 83 ? 12.18 -12.156 -11.516 1 98.19 83 ILE B CA 1
ATOM 2140 C C . ILE B 1 83 ? 12.188 -10.773 -12.164 1 98.19 83 ILE B C 1
ATOM 2142 O O . ILE B 1 83 ? 11.297 -9.961 -11.914 1 98.19 83 ILE B O 1
ATOM 2146 N N . ARG B 1 84 ? 13.133 -10.562 -13 1 97.38 84 ARG B N 1
ATOM 2147 C CA . ARG B 1 84 ? 13.211 -9.289 -13.703 1 97.38 84 ARG B CA 1
ATOM 2148 C C . ARG B 1 84 ? 11.961 -9.055 -14.555 1 97.38 84 ARG B C 1
ATOM 2150 O O . ARG B 1 84 ? 11.398 -7.961 -14.547 1 97.38 84 ARG B O 1
ATOM 2157 N N . GLN B 1 85 ? 11.562 -10.047 -15.234 1 97.19 85 GLN B N 1
ATOM 2158 C CA . GLN B 1 85 ? 10.375 -9.93 -16.062 1 97.19 85 GLN B CA 1
ATOM 2159 C C . GLN B 1 85 ? 9.133 -9.648 -15.219 1 97.19 85 GLN B C 1
ATOM 2161 O O . GLN B 1 85 ? 8.258 -8.883 -15.633 1 97.19 85 GLN B O 1
ATOM 2166 N N . ILE B 1 86 ? 9.062 -10.281 -14.117 1 97.62 86 ILE B N 1
ATOM 2167 C CA . ILE B 1 86 ? 7.941 -10.055 -13.203 1 97.62 86 ILE B CA 1
ATOM 2168 C C . ILE B 1 86 ? 7.906 -8.578 -12.789 1 97.62 86 ILE B C 1
ATOM 2170 O O . ILE B 1 86 ? 6.863 -7.934 -12.867 1 97.62 86 ILE B O 1
ATOM 2174 N N . LEU B 1 87 ? 9.047 -8.039 -12.359 1 97.62 87 LEU B N 1
ATOM 2175 C CA . LEU B 1 87 ? 9.133 -6.648 -11.938 1 97.62 87 LEU B CA 1
ATOM 2176 C C . LEU B 1 87 ? 8.812 -5.703 -13.094 1 97.62 87 LEU B C 1
ATOM 2178 O O . LEU B 1 87 ? 8.086 -4.723 -12.914 1 97.62 87 LEU B O 1
ATOM 2182 N N . ASP B 1 88 ? 9.32 -6.027 -14.289 1 96.06 88 ASP B N 1
ATOM 2183 C CA . ASP B 1 88 ? 9.023 -5.223 -15.469 1 96.06 88 ASP B CA 1
ATOM 2184 C C . ASP B 1 88 ? 7.527 -5.211 -15.766 1 96.06 88 ASP B C 1
ATOM 2186 O O . ASP B 1 88 ? 6.973 -4.176 -16.141 1 96.06 88 ASP B O 1
ATOM 2190 N N . ASN B 1 89 ? 6.887 -6.348 -15.609 1 95.56 89 ASN B N 1
ATOM 2191 C CA . ASN B 1 89 ? 5.445 -6.441 -15.836 1 95.56 89 ASN B CA 1
ATOM 2192 C C . ASN B 1 89 ? 4.668 -5.582 -14.844 1 95.56 89 ASN B C 1
ATOM 2194 O O . ASN B 1 89 ? 3.66 -4.973 -15.203 1 95.56 89 ASN B O 1
ATOM 2198 N N . ILE B 1 90 ? 5.109 -5.562 -13.602 1 95.12 90 ILE B N 1
ATOM 2199 C CA . ILE B 1 90 ? 4.453 -4.746 -12.586 1 95.12 90 ILE B CA 1
ATOM 2200 C C . ILE B 1 90 ? 4.562 -3.27 -12.961 1 95.12 90 ILE B C 1
ATOM 2202 O O . ILE B 1 90 ? 3.58 -2.527 -12.875 1 95.12 90 ILE B O 1
ATOM 2206 N N . VAL B 1 91 ? 5.703 -2.824 -13.406 1 95.69 91 VAL B N 1
ATOM 2207 C CA . VAL B 1 91 ? 5.902 -1.438 -13.812 1 95.69 91 VAL B CA 1
ATOM 2208 C C . VAL B 1 91 ? 5.02 -1.121 -15.016 1 95.69 91 VAL B C 1
ATOM 2210 O O . VAL B 1 91 ? 4.395 -0.059 -15.07 1 95.69 91 VAL B O 1
ATOM 2213 N N . GLU B 1 92 ? 4.93 -2.043 -15.953 1 93.69 92 GLU B N 1
ATOM 2214 C CA . GLU B 1 92 ? 4.102 -1.851 -17.141 1 93.69 92 GLU B CA 1
ATOM 2215 C C . GLU B 1 92 ? 2.627 -1.721 -16.766 1 93.69 92 GLU B C 1
ATOM 2217 O O . GLU B 1 92 ? 1.903 -0.908 -17.344 1 93.69 92 GLU B O 1
ATOM 2222 N N . GLN B 1 93 ? 2.217 -2.525 -15.82 1 91.12 93 GLN B N 1
ATOM 2223 C CA . GLN B 1 93 ? 0.833 -2.49 -15.359 1 91.12 93 GLN B CA 1
ATOM 2224 C C . GLN B 1 93 ? 0.484 -1.13 -14.766 1 91.12 93 GLN B C 1
ATOM 2226 O O . GLN B 1 93 ? -0.658 -0.676 -14.867 1 91.12 93 GLN B O 1
ATOM 2231 N N . SER B 1 94 ? 1.419 -0.497 -14.133 1 90 94 SER B N 1
ATOM 2232 C CA . SER B 1 94 ? 1.17 0.769 -13.445 1 90 94 SER B CA 1
ATOM 2233 C C . SER B 1 94 ? 0.911 1.893 -14.445 1 90 94 SER B C 1
ATOM 2235 O O . SER B 1 94 ? 0.421 2.961 -14.078 1 90 94 SER B O 1
ATOM 2237 N N . LYS B 1 95 ? 1.188 1.662 -15.758 1 88 95 LYS B N 1
ATOM 2238 C CA . LYS B 1 95 ? 0.98 2.656 -16.812 1 88 95 LYS B CA 1
ATOM 2239 C C . LYS B 1 95 ? -0.481 2.695 -17.25 1 88 95 LYS B C 1
ATOM 2241 O O . LYS B 1 95 ? -0.907 3.635 -17.922 1 88 95 LYS B O 1
ATOM 2246 N N . SER B 1 96 ? -1.212 1.682 -16.875 1 84.69 96 SER B N 1
ATOM 2247 C CA . SER B 1 96 ? -2.596 1.573 -17.328 1 84.69 96 SER B CA 1
ATOM 2248 C C . SER B 1 96 ? -3.494 2.568 -16.594 1 84.69 96 SER B C 1
ATOM 2250 O O . SER B 1 96 ? -3.287 2.848 -15.414 1 84.69 96 SER B O 1
ATOM 2252 N N . CYS B 1 97 ? -4.48 2.984 -17.266 1 77.25 97 CYS B N 1
ATOM 2253 C CA . CYS B 1 97 ? -5.422 3.941 -16.688 1 77.25 97 CYS B CA 1
ATOM 2254 C C . CYS B 1 97 ? -6.301 3.281 -15.633 1 77.25 97 CYS B C 1
ATOM 2256 O O . CYS B 1 97 ? -6.859 3.961 -14.773 1 77.25 97 CYS B O 1
ATOM 2258 N N . ASP B 1 98 ? -6.469 2.025 -15.75 1 78.44 98 ASP B N 1
ATOM 2259 C CA . ASP B 1 98 ? -7.324 1.318 -14.805 1 78.44 98 ASP B CA 1
ATOM 2260 C C . ASP B 1 98 ? -6.496 0.642 -13.711 1 78.44 98 ASP B C 1
ATOM 2262 O O . ASP B 1 98 ? -6.977 -0.27 -13.039 1 78.44 98 ASP B O 1
ATOM 2266 N N . TYR B 1 99 ? -5.32 1.162 -13.633 1 79.31 99 TYR B N 1
ATOM 2267 C CA . TYR B 1 99 ? -4.43 0.605 -12.617 1 79.31 99 TYR B CA 1
ATOM 2268 C C . TYR B 1 99 ? -5 0.811 -11.219 1 79.31 99 TYR B C 1
ATOM 2270 O O . TYR B 1 99 ? -5.348 1.933 -10.836 1 79.31 99 TYR B O 1
ATOM 2278 N N . CYS B 1 100 ? -5.094 -0.384 -10.398 1 78.88 100 CYS B N 1
ATOM 2279 C CA . CYS B 1 100 ? -5.59 -0.264 -9.031 1 78.88 100 CYS B CA 1
ATOM 2280 C C . CYS B 1 100 ? -4.668 -0.982 -8.055 1 78.88 100 CYS B C 1
ATOM 2282 O O . CYS B 1 100 ? -5.086 -1.354 -6.957 1 78.88 100 CYS B O 1
ATOM 2284 N N . GLY B 1 101 ? -3.451 -1.164 -8.484 1 86.75 101 GLY B N 1
ATOM 2285 C CA . GLY B 1 101 ? -2.512 -1.819 -7.586 1 86.75 101 GLY B CA 1
ATOM 2286 C C . GLY B 1 101 ? -2.773 -3.305 -7.43 1 86.75 101 GLY B C 1
ATOM 2287 O O . GLY B 1 101 ? -3.207 -3.969 -8.375 1 86.75 101 GLY B O 1
ATOM 2288 N N . CYS B 1 102 ? -2.451 -3.846 -6.309 1 92.88 102 CYS B N 1
ATOM 2289 C CA . CYS B 1 102 ? -2.613 -5.266 -6.016 1 92.88 102 CYS B CA 1
ATOM 2290 C C . CYS B 1 102 ? -3.836 -5.504 -5.137 1 92.88 102 CYS B C 1
ATOM 2292 O O . CYS B 1 102 ? -3.959 -4.906 -4.062 1 92.88 102 CYS B O 1
ATOM 2294 N N . PHE B 1 103 ? -4.68 -6.414 -5.582 1 94.69 103 PHE B N 1
ATOM 2295 C CA . PHE B 1 103 ? -5.93 -6.703 -4.883 1 94.69 103 PHE B CA 1
ATOM 2296 C C . PHE B 1 103 ? -5.652 -7.215 -3.475 1 94.69 103 PHE B C 1
ATOM 2298 O O . PHE B 1 103 ? -6.371 -6.871 -2.533 1 94.69 103 PHE B O 1
ATOM 2305 N N . LEU B 1 104 ? -4.605 -8.008 -3.289 1 96.5 104 LEU B N 1
ATOM 2306 C CA . LEU B 1 104 ? -4.242 -8.547 -1.984 1 96.5 104 LEU B CA 1
ATOM 2307 C C . LEU B 1 104 ? -3.766 -7.445 -1.05 1 96.5 104 LEU B C 1
ATOM 2309 O O . LEU B 1 104 ? -4.18 -7.383 0.11 1 96.5 104 LEU B O 1
ATOM 2313 N N . ILE B 1 105 ? -2.918 -6.535 -1.534 1 95.75 105 ILE B N 1
ATOM 2314 C CA . ILE B 1 105 ? -2.414 -5.422 -0.734 1 95.75 105 ILE B CA 1
ATOM 2315 C C . ILE B 1 105 ? -3.57 -4.512 -0.326 1 95.75 105 ILE B C 1
ATOM 2317 O O . ILE B 1 105 ? -3.682 -4.129 0.84 1 95.75 105 ILE B O 1
ATOM 2321 N N . LYS B 1 106 ? -4.41 -4.215 -1.251 1 93.88 106 LYS B N 1
ATOM 2322 C CA . LYS B 1 106 ? -5.547 -3.342 -0.97 1 93.88 106 LYS B CA 1
ATOM 2323 C C . LYS B 1 106 ? -6.434 -3.932 0.122 1 93.88 106 LYS B C 1
ATOM 2325 O O . LYS B 1 106 ? -6.879 -3.217 1.022 1 93.88 106 LYS B O 1
ATOM 2330 N N . THR B 1 107 ? -6.738 -5.238 -0.034 1 94.75 107 THR B N 1
ATOM 2331 C CA . THR B 1 107 ? -7.574 -5.91 0.954 1 94.75 107 THR B CA 1
ATOM 2332 C C . THR B 1 107 ? -6.91 -5.895 2.328 1 94.75 107 THR B C 1
ATOM 2334 O O . THR B 1 107 ? -7.555 -5.59 3.332 1 94.75 107 THR B O 1
ATOM 2337 N N . GLN B 1 108 ? -5.582 -6.211 2.336 1 94.12 108 GLN B N 1
ATOM 2338 C CA . GLN B 1 108 ? -4.84 -6.203 3.594 1 94.12 108 GLN B CA 1
ATOM 2339 C C . GLN B 1 108 ? -4.922 -4.84 4.273 1 94.12 108 GLN B C 1
ATOM 2341 O O . GLN B 1 108 ? -5.219 -4.754 5.465 1 94.12 108 GLN B O 1
ATOM 2346 N N . LEU B 1 109 ? -4.73 -3.773 3.549 1 92.88 109 LEU B N 1
ATOM 2347 C CA . LEU B 1 109 ? -4.75 -2.424 4.105 1 92.88 109 LEU B CA 1
ATOM 2348 C C . LEU B 1 109 ? -6.156 -2.031 4.535 1 92.88 109 LEU B C 1
ATOM 2350 O O . LEU B 1 109 ? -6.344 -1.444 5.605 1 92.88 109 LEU B O 1
ATOM 2354 N N . GLU B 1 110 ? -7.133 -2.359 3.719 1 91 110 GLU B N 1
ATOM 2355 C CA . GLU B 1 110 ? -8.516 -1.978 4 1 91 110 GLU B CA 1
ATOM 2356 C C . GLU B 1 110 ? -9.023 -2.639 5.277 1 91 110 GLU B C 1
ATOM 2358 O O . GLU B 1 110 ? -9.734 -2.016 6.066 1 91 110 GLU B O 1
ATOM 2363 N N . LEU B 1 111 ? -8.633 -3.906 5.512 1 92.12 111 LEU B N 1
ATOM 2364 C CA . LEU B 1 111 ? -9.289 -4.688 6.555 1 92.12 111 LEU B CA 1
ATOM 2365 C C . LEU B 1 111 ? -8.344 -4.918 7.734 1 92.12 111 LEU B C 1
ATOM 2367 O O . LEU B 1 111 ? -8.656 -5.691 8.641 1 92.12 111 LEU B O 1
ATOM 2371 N N . ALA B 1 112 ? -7.207 -4.254 7.742 1 90.94 112 ALA B N 1
ATOM 2372 C CA . ALA B 1 112 ? -6.176 -4.43 8.766 1 90.94 112 ALA B CA 1
ATOM 2373 C C . ALA B 1 112 ? -6.738 -4.172 10.156 1 90.94 112 ALA B C 1
ATOM 2375 O O . ALA B 1 112 ? -6.477 -4.941 11.086 1 90.94 112 ALA B O 1
ATOM 2376 N N . SER B 1 113 ? -7.543 -3.18 10.352 1 88.38 113 SER B N 1
ATOM 2377 C CA . SER B 1 113 ? -8.055 -2.789 11.664 1 88.38 113 SER B CA 1
ATOM 2378 C C . SER B 1 113 ? -9.055 -3.807 12.195 1 88.38 113 SER B C 1
ATOM 2380 O O . SER B 1 113 ? -9.281 -3.893 13.406 1 88.38 113 SER B O 1
ATOM 2382 N N . GLN B 1 114 ? -9.664 -4.492 11.305 1 88.69 114 GLN B N 1
ATOM 2383 C CA . GLN B 1 114 ? -10.656 -5.477 11.703 1 88.69 114 GLN B CA 1
ATOM 2384 C C . GLN B 1 114 ? -10.008 -6.801 12.078 1 88.69 114 GLN B C 1
ATOM 2386 O O . GLN B 1 114 ? -10.508 -7.527 12.938 1 88.69 114 GLN B O 1
ATOM 2391 N N . GLY B 1 115 ? -8.906 -7.09 11.453 1 89.81 115 GLY B N 1
ATOM 2392 C CA . GLY B 1 115 ? -8.203 -8.336 11.727 1 89.81 115 GLY B CA 1
ATOM 2393 C C . GLY B 1 115 ? -9.047 -9.57 11.453 1 89.81 115 GLY B C 1
ATOM 2394 O O . GLY B 1 115 ? -8.875 -10.594 12.109 1 89.81 115 GLY B O 1
ATOM 2395 N N . ASN B 1 116 ? -10 -9.469 10.531 1 93 116 ASN B N 1
ATOM 2396 C CA . ASN B 1 116 ? -10.938 -10.562 10.266 1 93 116 ASN B CA 1
ATOM 2397 C C . ASN B 1 116 ? -10.312 -11.625 9.359 1 93 116 ASN B C 1
ATOM 2399 O O . ASN B 1 116 ? -9.125 -11.562 9.055 1 93 116 ASN B O 1
ATOM 2403 N N . GLU B 1 117 ? -11.047 -12.57 9 1 95.19 117 GLU B N 1
ATOM 2404 C CA . GLU B 1 117 ? -10.531 -13.711 8.25 1 95.19 117 GLU B CA 1
ATOM 2405 C C . GLU B 1 117 ? -10.109 -13.305 6.844 1 95.19 117 GLU B C 1
ATOM 2407 O O . GLU B 1 117 ? -9.172 -13.875 6.277 1 95.19 117 GLU B O 1
ATOM 2412 N N . LEU B 1 118 ? -10.812 -12.336 6.262 1 95.31 118 LEU B N 1
ATOM 2413 C CA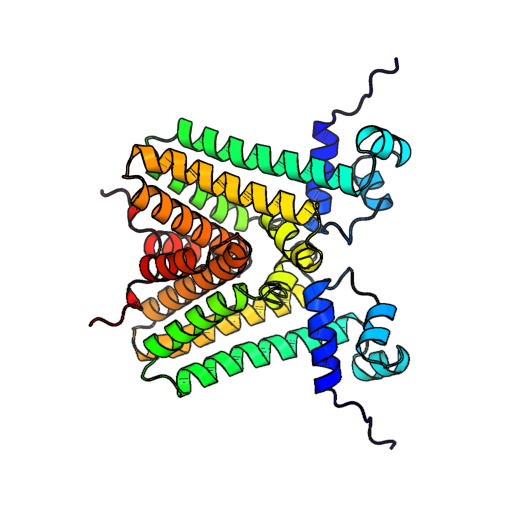 . LEU B 1 118 ? -10.438 -11.844 4.941 1 95.31 118 LEU B CA 1
ATOM 2414 C C . LEU B 1 118 ? -9.055 -11.195 4.98 1 95.31 118 LEU B C 1
ATOM 2416 O O . LEU B 1 118 ? -8.242 -11.406 4.078 1 95.31 118 LEU B O 1
ATOM 2420 N N . TYR B 1 119 ? -8.805 -10.461 6.055 1 94.62 119 TYR B N 1
ATOM 2421 C CA . TYR B 1 119 ? -7.492 -9.867 6.289 1 94.62 119 TYR B CA 1
ATOM 2422 C C . TYR B 1 119 ? -6.418 -10.938 6.406 1 94.62 119 TYR B C 1
ATOM 2424 O O . TYR B 1 119 ? -5.387 -10.875 5.734 1 94.62 119 TYR B O 1
ATOM 2432 N N . LYS B 1 120 ? -6.668 -11.891 7.227 1 95.38 120 LYS B N 1
ATOM 2433 C CA . LYS B 1 120 ? -5.707 -12.969 7.453 1 95.38 120 LYS B CA 1
ATOM 2434 C C . LYS B 1 120 ? -5.426 -13.734 6.164 1 95.38 120 LYS B C 1
ATOM 2436 O O . LYS B 1 120 ? -4.281 -14.117 5.898 1 95.38 120 LYS B O 1
ATOM 2441 N N . PHE B 1 121 ? -6.48 -13.938 5.453 1 96.12 121 PHE B N 1
ATOM 2442 C CA . PHE B 1 121 ? -6.324 -14.648 4.191 1 96.12 121 PHE B CA 1
ATOM 2443 C C . PHE B 1 121 ? -5.449 -13.859 3.225 1 96.12 121 PHE B C 1
ATOM 2445 O O . PHE B 1 121 ? -4.512 -14.398 2.639 1 96.12 121 PHE B O 1
ATOM 2452 N N . ALA B 1 122 ? -5.703 -12.57 3.002 1 96.38 122 ALA B N 1
ATOM 2453 C CA . ALA B 1 122 ? -4.898 -11.727 2.121 1 96.38 122 ALA B CA 1
ATOM 2454 C C . ALA B 1 122 ? -3.438 -11.719 2.559 1 96.38 122 ALA B C 1
ATOM 2456 O O . ALA B 1 122 ? -2.535 -11.875 1.733 1 96.38 122 ALA B O 1
ATOM 2457 N N . SER B 1 123 ? -3.234 -11.586 3.826 1 95.31 123 SER B N 1
ATOM 2458 C CA . SER B 1 123 ? -1.885 -11.555 4.383 1 95.31 123 SER B CA 1
ATOM 2459 C C . SER B 1 123 ? -1.16 -12.875 4.137 1 95.31 123 SER B C 1
ATOM 2461 O O . SER B 1 123 ? 0.019 -12.883 3.777 1 95.31 123 SER B O 1
ATOM 2463 N N . SER B 1 124 ? -1.866 -13.945 4.34 1 96.44 124 SER B N 1
ATOM 2464 C CA . SER B 1 124 ? -1.264 -15.258 4.145 1 96.44 124 SER B CA 1
ATOM 2465 C C . SER B 1 124 ? -0.889 -15.484 2.682 1 96.44 124 SER B C 1
ATOM 2467 O O . SER B 1 124 ? 0.104 -16.156 2.385 1 96.44 124 SER B O 1
ATOM 2469 N N . GLN B 1 125 ? -1.696 -14.938 1.756 1 97.31 125 GLN B N 1
ATOM 2470 C CA . GLN B 1 125 ? -1.39 -15.086 0.337 1 97.31 125 GLN B CA 1
ATOM 2471 C C . GLN B 1 125 ? -0.152 -14.273 -0.045 1 97.31 125 GLN B C 1
ATOM 2473 O O . GLN B 1 125 ? 0.644 -14.711 -0.881 1 97.31 125 GLN B O 1
ATOM 2478 N N . LEU B 1 126 ? 0.057 -13.141 0.519 1 97.25 126 LEU B N 1
ATOM 2479 C CA . LEU B 1 126 ? 1.262 -12.352 0.285 1 97.25 126 LEU B CA 1
ATOM 2480 C C . LEU B 1 126 ? 2.494 -13.07 0.823 1 97.25 126 LEU B C 1
ATOM 2482 O O . LEU B 1 126 ? 3.545 -13.086 0.176 1 97.25 126 LEU B O 1
ATOM 2486 N N . THR B 1 127 ? 2.324 -13.688 1.974 1 96.88 127 THR B N 1
ATOM 2487 C CA . THR B 1 127 ? 3.393 -14.508 2.541 1 96.88 127 THR B CA 1
ATOM 2488 C C . THR B 1 127 ? 3.711 -15.688 1.634 1 96.88 127 THR B C 1
ATOM 2490 O O . THR B 1 127 ? 4.875 -16.047 1.458 1 96.88 127 THR B O 1
ATOM 2493 N N . GLU B 1 128 ? 2.684 -16.266 1.105 1 97.38 128 GLU B N 1
ATOM 2494 C CA . GLU B 1 128 ? 2.875 -17.391 0.196 1 97.38 128 GLU B CA 1
ATOM 2495 C C . GLU B 1 128 ? 3.648 -16.969 -1.05 1 97.38 128 GLU B C 1
ATOM 2497 O O . GLU B 1 128 ? 4.508 -17.719 -1.536 1 97.38 128 GLU B O 1
ATOM 2502 N N . ILE B 1 129 ? 3.363 -15.836 -1.584 1 97.81 129 ILE B N 1
ATOM 2503 C CA . ILE B 1 129 ? 4.09 -15.312 -2.738 1 97.81 129 ILE B CA 1
ATOM 2504 C C . ILE B 1 129 ? 5.57 -15.172 -2.395 1 97.81 129 ILE B C 1
ATOM 2506 O O . ILE B 1 129 ? 6.438 -15.547 -3.189 1 97.81 129 ILE B O 1
ATOM 2510 N N . GLU B 1 130 ? 5.844 -14.672 -1.243 1 97.75 130 GLU B N 1
ATOM 2511 C CA . GLU B 1 130 ? 7.23 -14.555 -0.798 1 97.75 130 GLU B CA 1
ATOM 2512 C C . GLU B 1 130 ? 7.906 -15.922 -0.716 1 97.75 130 GLU B C 1
ATOM 2514 O O . GLU B 1 130 ? 9.07 -16.062 -1.081 1 97.75 130 GLU B O 1
ATOM 2519 N N . HIS B 1 131 ? 7.211 -16.891 -0.254 1 97.94 131 HIS B N 1
ATOM 2520 C CA . HIS B 1 131 ? 7.742 -18.25 -0.178 1 97.94 131 HIS B CA 1
ATOM 2521 C C . HIS B 1 131 ? 8.047 -18.797 -1.567 1 97.94 131 HIS B C 1
ATOM 2523 O O . HIS B 1 131 ? 9.023 -19.531 -1.752 1 97.94 131 HIS B O 1
ATOM 2529 N N . VAL B 1 132 ? 7.195 -18.5 -2.461 1 98.5 132 VAL B N 1
ATOM 2530 C CA . VAL B 1 132 ? 7.426 -18.938 -3.836 1 98.5 132 VAL B CA 1
ATOM 2531 C C . VAL B 1 132 ? 8.719 -18.328 -4.359 1 98.5 132 VAL B C 1
ATOM 2533 O O . VAL B 1 132 ? 9.547 -19.016 -4.957 1 98.5 132 VAL B O 1
ATOM 2536 N N . TYR B 1 133 ? 8.93 -17.016 -4.137 1 98.38 133 TYR B N 1
ATOM 2537 C CA . TYR B 1 133 ? 10.172 -16.359 -4.531 1 98.38 133 TYR B CA 1
ATOM 2538 C C . TYR B 1 133 ? 11.367 -17.016 -3.85 1 98.38 133 TYR B C 1
ATOM 2540 O O . TYR B 1 133 ? 12.391 -17.281 -4.488 1 98.38 133 TYR B O 1
ATOM 2548 N N . GLN B 1 134 ? 11.203 -17.234 -2.561 1 98.38 134 GLN B N 1
ATOM 2549 C CA . GLN B 1 134 ? 12.281 -17.859 -1.8 1 98.38 134 GLN B CA 1
ATOM 2550 C C . GLN B 1 134 ? 12.633 -19.234 -2.381 1 98.38 134 GLN B C 1
ATOM 2552 O O . GLN B 1 134 ? 13.812 -19.594 -2.461 1 98.38 134 GLN B O 1
ATOM 2557 N N . HIS B 1 135 ? 11.633 -19.969 -2.738 1 98.31 135 HIS B N 1
ATOM 2558 C CA . HIS B 1 135 ? 11.836 -21.281 -3.334 1 98.31 135 HIS B CA 1
ATOM 2559 C C . HIS B 1 135 ? 12.68 -21.188 -4.598 1 98.31 135 HIS B C 1
ATOM 2561 O O . HIS B 1 135 ? 13.656 -21.922 -4.75 1 98.31 135 HIS B O 1
ATOM 2567 N N . TYR B 1 136 ? 12.375 -20.312 -5.469 1 98.31 136 TYR B N 1
ATOM 2568 C CA . TYR B 1 136 ? 13.125 -20.172 -6.711 1 98.31 136 TYR B CA 1
ATOM 2569 C C . TYR B 1 136 ? 14.531 -19.656 -6.438 1 98.31 136 TYR B C 1
ATOM 2571 O O . TYR B 1 136 ? 15.5 -20.109 -7.051 1 98.31 136 TYR B O 1
ATOM 2579 N N . LEU B 1 137 ? 14.664 -18.734 -5.508 1 98.38 137 LEU B N 1
ATOM 2580 C CA . LEU B 1 137 ? 15.961 -18.156 -5.191 1 98.38 137 LEU B CA 1
ATOM 2581 C C . LEU B 1 137 ? 16.859 -19.172 -4.512 1 98.38 137 LEU B C 1
ATOM 2583 O O . LEU B 1 137 ? 18.094 -19.094 -4.629 1 98.38 137 LEU B O 1
ATOM 2587 N N . SER B 1 138 ? 16.219 -20.125 -3.844 1 98.19 138 SER B N 1
ATOM 2588 C CA . SER B 1 138 ? 16.984 -21.172 -3.15 1 98.19 138 SER B CA 1
ATOM 2589 C C . SER B 1 138 ? 17.672 -22.109 -4.141 1 98.19 138 SER B C 1
ATOM 2591 O O . SER B 1 138 ? 18.547 -22.875 -3.762 1 98.19 138 SER B O 1
ATOM 2593 N N . GLN B 1 139 ? 17.281 -22.062 -5.367 1 96.56 139 GLN B N 1
ATOM 2594 C CA . GLN B 1 139 ? 17.953 -22.812 -6.41 1 96.56 139 GLN B CA 1
ATOM 2595 C C . GLN B 1 139 ? 19.312 -22.203 -6.754 1 96.56 139 GLN B C 1
ATOM 2597 O O . GLN B 1 139 ? 20.172 -22.859 -7.348 1 96.56 139 GLN B O 1
ATOM 2602 N N . LEU B 1 140 ? 19.547 -20.953 -6.422 1 96.44 140 LEU B N 1
ATOM 2603 C CA . LEU B 1 140 ? 20.75 -20.219 -6.805 1 96.44 140 LEU B CA 1
ATOM 2604 C C . LEU B 1 140 ? 21.594 -19.891 -5.582 1 96.44 140 LEU B C 1
ATOM 2606 O O . LEU B 1 140 ? 22.812 -19.719 -5.695 1 96.44 140 LEU B O 1
ATOM 2610 N N . TYR B 1 141 ? 20.938 -19.781 -4.449 1 97.75 141 TYR B N 1
ATOM 2611 C CA . TYR B 1 141 ? 21.625 -19.25 -3.271 1 97.75 141 TYR B CA 1
ATOM 2612 C C . TYR B 1 141 ? 21.375 -20.125 -2.057 1 97.75 141 TYR B C 1
ATOM 2614 O O . TYR B 1 141 ? 20.438 -20.922 -2.035 1 97.75 141 TYR B O 1
ATOM 2622 N N . GLU B 1 142 ? 22.25 -19.938 -1.062 1 97.94 142 GLU B N 1
ATOM 2623 C CA . GLU B 1 142 ? 22.031 -20.609 0.218 1 97.94 142 GLU B CA 1
ATOM 2624 C C . GLU B 1 142 ? 20.766 -20.125 0.895 1 97.94 142 GLU B C 1
ATOM 2626 O O . GLU B 1 142 ? 20.266 -19.031 0.597 1 97.94 142 GLU B O 1
ATOM 2631 N N . ALA B 1 143 ? 20.281 -20.891 1.85 1 97.12 143 ALA B N 1
ATOM 2632 C CA . ALA B 1 143 ? 18.969 -20.703 2.459 1 97.12 143 ALA B CA 1
ATOM 2633 C C . ALA B 1 143 ? 18.828 -19.297 3.037 1 97.12 143 ALA B C 1
ATOM 2635 O O . ALA B 1 143 ? 17.828 -18.625 2.793 1 97.12 143 ALA B O 1
ATOM 2636 N N . GLU B 1 144 ? 19.781 -18.828 3.717 1 96.69 144 GLU B N 1
ATOM 2637 C CA . GLU B 1 144 ? 19.703 -17.531 4.383 1 96.69 144 GLU B CA 1
ATOM 2638 C C . GLU B 1 144 ? 19.688 -16.391 3.369 1 96.69 144 GLU B C 1
ATOM 2640 O O . GLU B 1 144 ? 18.938 -15.438 3.52 1 96.69 144 GLU B O 1
ATOM 2645 N N . THR B 1 145 ? 20.547 -16.547 2.377 1 97.94 145 THR B N 1
ATOM 2646 C CA . THR B 1 145 ? 20.609 -15.539 1.321 1 97.94 145 THR B CA 1
ATOM 2647 C C . THR B 1 145 ? 19.328 -15.539 0.504 1 97.94 145 THR B C 1
ATOM 2649 O O . THR B 1 145 ? 18.797 -14.477 0.163 1 97.94 145 THR B O 1
ATOM 2652 N N . ALA B 1 146 ? 18.781 -16.719 0.215 1 98.31 146 ALA B N 1
ATOM 2653 C CA . ALA B 1 146 ? 17.531 -16.844 -0.528 1 98.31 146 ALA B CA 1
ATOM 2654 C C . ALA B 1 146 ? 16.391 -16.172 0.229 1 98.31 146 ALA B C 1
ATOM 2656 O O . ALA B 1 146 ? 15.555 -15.484 -0.366 1 98.31 146 ALA B O 1
ATOM 2657 N N . LYS B 1 147 ? 16.359 -16.406 1.52 1 97.5 147 LYS B N 1
ATOM 2658 C CA . LYS B 1 147 ? 15.336 -15.805 2.373 1 97.5 147 LYS B CA 1
ATOM 2659 C C . LYS B 1 147 ? 15.445 -14.289 2.371 1 97.5 147 LYS B C 1
ATOM 2661 O O . LYS B 1 147 ? 14.445 -13.586 2.244 1 97.5 147 LYS B O 1
ATOM 2666 N N . ALA B 1 148 ? 16.672 -13.789 2.477 1 97.31 148 ALA B N 1
ATOM 2667 C CA . ALA B 1 148 ? 16.906 -12.352 2.488 1 97.31 148 ALA B CA 1
ATOM 2668 C C . ALA B 1 148 ? 16.516 -11.719 1.152 1 97.31 148 ALA B C 1
ATOM 2670 O O . ALA B 1 148 ? 15.898 -10.656 1.117 1 97.31 148 ALA B O 1
ATOM 2671 N N . TYR B 1 149 ? 16.828 -12.406 0.07 1 98.25 149 TYR B N 1
ATOM 2672 C CA . TYR B 1 149 ? 16.531 -11.875 -1.257 1 98.25 149 TYR B CA 1
ATOM 2673 C C . TYR B 1 149 ? 15.039 -11.898 -1.528 1 98.25 149 TYR B C 1
ATOM 2675 O O . TYR B 1 149 ? 14.508 -11 -2.191 1 98.25 149 TYR B O 1
ATOM 2683 N N . ALA B 1 150 ? 14.352 -12.875 -1.007 1 98.31 150 ALA B N 1
ATOM 2684 C CA . ALA B 1 150 ? 12.898 -12.922 -1.154 1 98.31 150 ALA B CA 1
ATOM 2685 C C . ALA B 1 150 ? 12.234 -11.758 -0.417 1 98.31 150 ALA B C 1
ATOM 2687 O O . ALA B 1 150 ? 11.312 -11.125 -0.94 1 98.31 150 ALA B O 1
ATOM 2688 N N . ALA B 1 151 ? 12.734 -11.484 0.774 1 97.81 151 ALA B N 1
ATOM 2689 C CA . ALA B 1 151 ? 12.211 -10.359 1.549 1 97.81 151 ALA B CA 1
ATOM 2690 C C . ALA B 1 151 ? 12.484 -9.031 0.846 1 97.81 151 ALA B C 1
ATOM 2692 O O . ALA B 1 151 ? 11.617 -8.156 0.812 1 97.81 151 ALA B O 1
ATOM 2693 N N . GLN B 1 152 ? 13.688 -8.859 0.313 1 98.38 152 GLN B N 1
ATOM 2694 C CA . GLN B 1 152 ? 14.031 -7.668 -0.455 1 98.38 152 GLN B CA 1
ATOM 2695 C C . GLN B 1 152 ? 13.102 -7.504 -1.658 1 98.38 152 GLN B C 1
ATOM 2697 O O . GLN B 1 152 ? 12.586 -6.414 -1.902 1 98.38 152 GLN B O 1
ATOM 2702 N N . LEU B 1 153 ? 12.875 -8.609 -2.336 1 98.5 153 LEU B N 1
ATOM 2703 C CA . LEU B 1 153 ? 12.031 -8.609 -3.523 1 98.5 153 LEU B CA 1
ATOM 2704 C C . LEU B 1 153 ? 10.602 -8.211 -3.17 1 98.5 153 LEU B C 1
ATOM 2706 O O . LEU B 1 153 ? 9.984 -7.402 -3.867 1 98.5 153 LEU B O 1
ATOM 2710 N N . MET B 1 154 ? 10.094 -8.758 -2.125 1 98 154 MET B N 1
ATOM 2711 C CA . MET B 1 154 ? 8.742 -8.422 -1.69 1 98 154 MET B CA 1
ATOM 2712 C C . MET B 1 154 ? 8.633 -6.949 -1.312 1 98 154 MET B C 1
ATOM 2714 O O . MET B 1 154 ? 7.684 -6.27 -1.696 1 98 154 MET B O 1
ATOM 2718 N N . THR B 1 155 ? 9.625 -6.465 -0.565 1 98.06 155 THR B N 1
ATOM 2719 C CA . THR B 1 155 ? 9.633 -5.066 -0.145 1 98.06 155 THR B CA 1
ATOM 2720 C C . THR B 1 155 ? 9.625 -4.137 -1.356 1 98.06 155 THR B C 1
ATOM 2722 O O . THR B 1 155 ? 8.844 -3.186 -1.41 1 98.06 155 THR B O 1
ATOM 2725 N N . VAL B 1 156 ? 10.43 -4.434 -2.301 1 98.44 156 VAL B N 1
ATOM 2726 C CA . VAL B 1 156 ? 10.523 -3.605 -3.498 1 98.44 156 VAL B CA 1
ATOM 2727 C C . VAL B 1 156 ? 9.234 -3.715 -4.312 1 98.44 156 VAL B C 1
ATOM 2729 O O . VAL B 1 156 ? 8.719 -2.711 -4.809 1 98.44 156 VAL B O 1
ATOM 2732 N N . THR B 1 157 ? 8.68 -4.918 -4.434 1 97.88 157 THR B N 1
ATOM 2733 C CA . THR B 1 157 ? 7.43 -5.133 -5.152 1 97.88 157 THR B CA 1
ATOM 2734 C C . THR B 1 157 ? 6.301 -4.328 -4.52 1 97.88 157 THR B C 1
ATOM 2736 O O . THR B 1 157 ? 5.543 -3.652 -5.223 1 97.88 157 THR B O 1
ATOM 2739 N N . PHE B 1 158 ? 6.219 -4.387 -3.199 1 97.38 158 PHE B N 1
ATOM 2740 C CA . PHE B 1 158 ? 5.219 -3.596 -2.49 1 97.38 158 PHE B CA 1
ATOM 2741 C C . PHE B 1 158 ? 5.418 -2.109 -2.76 1 97.38 158 PHE B C 1
ATOM 2743 O O . PHE B 1 158 ? 4.457 -1.39 -3.039 1 97.38 158 PHE B O 1
ATOM 2750 N N . GLY B 1 159 ? 6.668 -1.674 -2.695 1 97.44 159 GLY B N 1
ATOM 2751 C CA . GLY B 1 159 ? 6.98 -0.271 -2.914 1 97.44 159 GLY B CA 1
ATOM 2752 C C . GLY B 1 159 ? 6.598 0.217 -4.301 1 97.44 159 GLY B C 1
ATOM 2753 O O . GLY B 1 159 ? 6.023 1.296 -4.445 1 97.44 159 GLY B O 1
ATOM 2754 N N . ILE B 1 160 ? 6.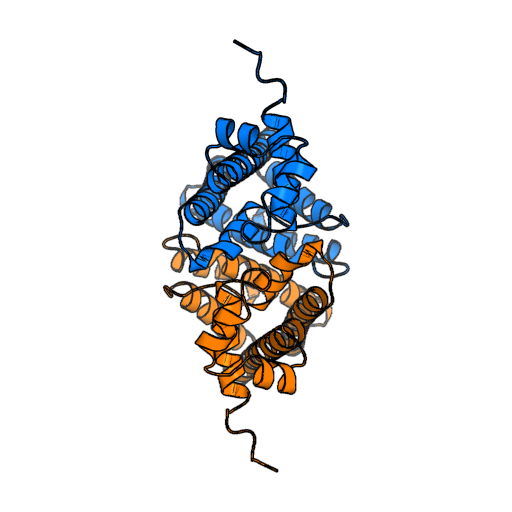879 -0.564 -5.281 1 96.25 160 ILE B N 1
ATOM 2755 C CA . ILE B 1 160 ? 6.633 -0.149 -6.66 1 96.25 160 ILE B CA 1
ATOM 2756 C C . ILE B 1 160 ? 5.133 -0.148 -6.938 1 96.25 160 ILE B C 1
ATOM 2758 O O . ILE B 1 160 ? 4.641 0.673 -7.715 1 96.25 160 ILE B O 1
ATOM 2762 N N . ARG B 1 161 ? 4.406 -1.044 -6.305 1 94.94 161 ARG B N 1
ATOM 2763 C CA . ARG B 1 161 ? 2.959 -1.091 -6.484 1 94.94 161 ARG B CA 1
ATOM 2764 C C . ARG B 1 161 ? 2.299 0.173 -5.941 1 94.94 161 ARG B C 1
ATOM 2766 O O . ARG B 1 161 ? 1.266 0.609 -6.453 1 94.94 161 ARG B O 1
ATOM 2773 N N . ILE B 1 162 ? 2.893 0.786 -4.961 1 95.44 162 ILE B N 1
ATOM 2774 C CA . ILE B 1 162 ? 2.383 2.037 -4.41 1 95.44 162 ILE B CA 1
ATOM 2775 C C . ILE B 1 162 ? 2.938 3.215 -5.207 1 95.44 162 ILE B C 1
ATOM 2777 O O . ILE B 1 162 ? 2.197 4.133 -5.566 1 95.44 162 ILE B O 1
ATOM 2781 N N . TYR B 1 163 ? 4.195 3.176 -5.559 1 96.06 163 TYR B N 1
ATOM 2782 C CA . TYR B 1 163 ? 4.875 4.25 -6.273 1 96.06 163 TYR B CA 1
ATOM 2783 C C . TYR B 1 163 ? 4.273 4.445 -7.66 1 96.06 163 TYR B C 1
ATOM 2785 O O . TYR B 1 163 ? 4.32 5.543 -8.219 1 96.06 163 TYR B O 1
ATOM 2793 N N . GLY B 1 164 ? 3.725 3.4 -8.18 1 93.25 164 GLY B N 1
ATOM 2794 C CA . GLY B 1 164 ? 3.184 3.414 -9.531 1 93.25 164 GLY B CA 1
ATOM 2795 C C . GLY B 1 164 ? 2.059 4.414 -9.711 1 93.25 164 GLY B C 1
ATOM 2796 O O . GLY B 1 164 ? 1.722 4.781 -10.836 1 93.25 164 GLY B O 1
ATOM 2797 N N . TYR B 1 165 ? 1.5 4.898 -8.609 1 90.94 165 TYR B N 1
ATOM 2798 C CA . TYR B 1 165 ? 0.415 5.875 -8.68 1 90.94 165 TYR B CA 1
ATOM 2799 C C . TYR B 1 165 ? 0.958 7.281 -8.883 1 90.94 165 TYR B C 1
ATOM 2801 O O . TYR B 1 165 ? 0.203 8.203 -9.195 1 90.94 165 TYR B O 1
ATOM 2809 N N . GLN B 1 166 ? 2.277 7.348 -8.578 1 87.81 166 GLN B N 1
ATOM 2810 C CA . GLN B 1 166 ? 2.869 8.664 -8.789 1 87.81 166 GLN B CA 1
ATOM 2811 C C . GLN B 1 166 ? 3.057 8.953 -10.273 1 87.81 166 GLN B C 1
ATOM 2813 O O . GLN B 1 166 ? 3.299 8.039 -11.062 1 87.81 166 GLN B O 1
ATOM 2818 N N . SER B 1 167 ? 2.885 10.172 -10.742 1 73.56 167 SER B N 1
ATOM 2819 C CA . SER B 1 167 ? 2.955 10.539 -12.156 1 73.56 167 SER B CA 1
ATOM 2820 C C . SER B 1 167 ? 4.363 10.336 -12.711 1 73.56 167 SER B C 1
ATOM 2822 O O . SER B 1 167 ? 5.352 10.617 -12.023 1 73.56 167 SER B O 1
ATOM 2824 N N . GLU B 1 168 ? 4.344 9.875 -14.172 1 67.19 168 GLU B N 1
ATOM 2825 C CA . GLU B 1 168 ? 5.555 9.75 -14.977 1 67.19 168 GLU B CA 1
ATOM 2826 C C . GLU B 1 168 ? 6.656 9.031 -14.203 1 67.19 168 GLU B C 1
ATOM 2828 O O . GLU B 1 168 ? 7.797 9.5 -14.164 1 67.19 168 GLU B O 1
ATOM 2833 N N . SER B 1 169 ? 6.344 7.773 -13.93 1 83.94 169 SER B N 1
ATOM 2834 C CA . SER B 1 169 ? 7.215 7.172 -12.93 1 83.94 169 SER B CA 1
ATOM 2835 C C . SER B 1 169 ? 7.867 5.898 -13.453 1 83.94 169 SER B C 1
ATOM 2837 O O . SER B 1 169 ? 8.75 5.332 -12.805 1 83.94 169 SER B O 1
ATOM 2839 N N . ALA B 1 170 ? 7.613 5.641 -14.781 1 89 170 ALA B N 1
ATOM 2840 C CA . ALA B 1 170 ? 8.078 4.312 -15.172 1 89 170 ALA B CA 1
ATOM 2841 C C . ALA B 1 170 ? 9.602 4.25 -15.18 1 89 170 ALA B C 1
ATOM 2843 O O . ALA B 1 170 ? 10.203 3.309 -14.656 1 89 170 ALA B O 1
ATOM 2844 N N . ALA B 1 171 ? 10.234 5.203 -15.805 1 92.38 171 ALA B N 1
ATOM 2845 C CA . ALA B 1 171 ? 11.695 5.246 -15.844 1 92.38 171 ALA B CA 1
ATOM 2846 C C . ALA B 1 171 ? 12.281 5.312 -14.438 1 92.38 171 ALA B C 1
ATOM 2848 O O . ALA B 1 171 ? 13.266 4.633 -14.133 1 92.38 171 ALA B O 1
ATOM 2849 N N . THR B 1 172 ? 11.648 6.098 -13.602 1 95.06 172 THR B N 1
ATOM 2850 C CA . THR B 1 172 ? 12.094 6.215 -12.211 1 95.06 172 THR B CA 1
ATOM 2851 C C . THR B 1 172 ? 11.969 4.875 -11.492 1 95.06 172 THR B C 1
ATOM 2853 O O . THR B 1 172 ? 12.859 4.48 -10.742 1 95.06 172 THR B O 1
ATOM 2856 N N . GLN B 1 173 ? 10.914 4.164 -11.742 1 96.5 173 GLN B N 1
ATOM 2857 C CA . GLN B 1 173 ? 10.688 2.871 -11.109 1 96.5 173 GLN B CA 1
ATOM 2858 C C . GLN B 1 173 ? 11.742 1.855 -11.539 1 96.5 173 GLN B C 1
ATOM 2860 O O . GLN B 1 173 ? 12.305 1.148 -10.695 1 96.5 173 GLN B O 1
ATOM 2865 N N . ILE B 1 174 ? 12.016 1.851 -12.859 1 96.12 174 ILE B N 1
ATOM 2866 C CA . ILE B 1 174 ? 12.984 0.9 -13.391 1 96.12 174 ILE B CA 1
ATOM 2867 C C . ILE B 1 174 ? 14.367 1.203 -12.812 1 96.12 174 ILE B C 1
ATOM 2869 O O . ILE B 1 174 ? 15.078 0.294 -12.375 1 96.12 174 ILE B O 1
ATOM 2873 N N . ASN B 1 175 ? 14.758 2.461 -12.773 1 96.06 175 ASN B N 1
ATOM 2874 C CA . ASN B 1 175 ? 16.031 2.859 -12.195 1 96.06 175 ASN B CA 1
ATOM 2875 C C . ASN B 1 175 ? 16.125 2.5 -10.711 1 96.06 175 ASN B C 1
ATOM 2877 O O . ASN B 1 175 ? 17.172 2.082 -10.227 1 96.06 175 ASN B O 1
ATOM 2881 N N . THR B 1 176 ? 15.023 2.637 -10.031 1 97.38 176 THR B N 1
ATOM 2882 C CA . THR B 1 176 ? 14.961 2.332 -8.602 1 97.38 176 THR B CA 1
ATOM 2883 C C . THR B 1 176 ? 15.094 0.831 -8.367 1 97.38 176 THR B C 1
ATOM 2885 O O . THR B 1 176 ? 15.844 0.402 -7.492 1 97.38 176 THR B O 1
ATOM 2888 N N . ILE B 1 177 ? 14.391 0.067 -9.188 1 97.62 177 ILE B N 1
ATOM 2889 C CA . ILE B 1 177 ? 14.492 -1.385 -9.086 1 97.62 177 ILE B CA 1
ATOM 2890 C C . ILE B 1 177 ? 15.945 -1.818 -9.289 1 97.62 177 ILE B C 1
ATOM 2892 O O . ILE B 1 177 ? 16.484 -2.598 -8.5 1 97.62 177 ILE B O 1
ATOM 2896 N N . ASN B 1 178 ? 16.625 -1.275 -10.297 1 97.31 178 ASN B N 1
ATOM 2897 C CA . ASN B 1 178 ? 18.016 -1.618 -10.594 1 97.31 178 ASN B CA 1
ATOM 2898 C C . ASN B 1 178 ? 18.938 -1.255 -9.445 1 97.31 178 ASN B C 1
ATOM 2900 O O . ASN B 1 178 ? 19.891 -1.99 -9.148 1 97.31 178 ASN B O 1
ATOM 2904 N N . ALA B 1 179 ? 18.641 -0.185 -8.844 1 97.25 179 ALA B N 1
ATOM 2905 C CA . ALA B 1 179 ? 19.484 0.298 -7.75 1 97.25 179 ALA B CA 1
ATOM 2906 C C . ALA B 1 179 ? 19.266 -0.524 -6.484 1 97.25 179 ALA B C 1
ATOM 2908 O O . ALA B 1 179 ? 20.219 -0.789 -5.738 1 97.25 179 ALA B O 1
ATOM 2909 N N . LEU B 1 180 ? 18.062 -0.931 -6.215 1 98.19 180 LEU B N 1
ATOM 2910 C CA . LEU B 1 180 ? 17.719 -1.579 -4.957 1 98.19 180 LEU B CA 1
ATOM 2911 C C . LEU B 1 180 ? 18.047 -3.068 -5 1 98.19 180 LEU B C 1
ATOM 2913 O O . LEU B 1 180 ? 18.328 -3.676 -3.963 1 98.19 180 LEU B O 1
ATOM 2917 N N . LEU B 1 181 ? 17.953 -3.615 -6.195 1 98.12 181 LEU B N 1
ATOM 2918 C CA . LEU B 1 181 ? 18.188 -5.051 -6.324 1 98.12 181 LEU B CA 1
ATOM 2919 C C . LEU B 1 181 ? 19.344 -5.328 -7.277 1 98.12 181 LEU B C 1
ATOM 2921 O O . LEU B 1 181 ? 19.172 -5.965 -8.312 1 98.12 181 LEU B O 1
ATOM 2925 N N . PRO B 1 182 ? 20.547 -4.969 -6.879 1 95.44 182 PRO B N 1
ATOM 2926 C CA . PRO B 1 182 ? 21.688 -5.117 -7.785 1 95.44 182 PRO B CA 1
ATOM 2927 C C . PRO B 1 182 ? 22.016 -6.578 -8.094 1 95.44 182 PRO B C 1
ATOM 2929 O O . PRO B 1 182 ? 22.625 -6.875 -9.125 1 95.44 182 PRO B O 1
ATOM 2932 N N . TRP B 1 183 ? 21.609 -7.441 -7.25 1 94.69 183 TRP B N 1
ATOM 2933 C CA . TRP B 1 183 ? 21.906 -8.859 -7.457 1 94.69 183 TRP B CA 1
ATOM 2934 C C . TRP B 1 183 ? 21.094 -9.414 -8.617 1 94.69 183 TRP B C 1
ATOM 2936 O O . TRP B 1 183 ? 21.359 -10.516 -9.102 1 94.69 183 TRP B O 1
ATOM 2946 N N . LEU B 1 184 ? 20.062 -8.641 -9.117 1 94.25 184 LEU B N 1
ATOM 2947 C CA . LEU B 1 184 ? 19.281 -9.047 -10.281 1 94.25 184 LEU B CA 1
ATOM 2948 C C . LEU B 1 184 ? 19.984 -8.648 -11.57 1 94.25 184 LEU B C 1
ATOM 2950 O O . LEU B 1 184 ? 19.578 -9.07 -12.656 1 94.25 184 LEU B O 1
ATOM 2954 N N . LYS B 1 185 ? 20.922 -7.668 -11.5 1 82.94 185 LYS B N 1
ATOM 2955 C CA . LYS B 1 185 ? 21.609 -7.207 -12.695 1 82.94 185 LYS B CA 1
ATOM 2956 C C . LYS B 1 185 ? 22.391 -8.344 -13.359 1 82.94 185 LYS B C 1
ATOM 2958 O O . LYS B 1 185 ? 22.984 -9.18 -12.672 1 82.94 185 LYS B O 1
ATOM 2963 N N . VAL B 1 186 ? 21.922 -8.68 -14.594 1 60.69 186 VAL B N 1
ATOM 2964 C CA . VAL B 1 186 ? 22.641 -9.672 -15.375 1 60.69 186 VAL B CA 1
ATOM 2965 C C . VAL B 1 186 ? 24.031 -9.141 -15.719 1 60.69 186 VAL B C 1
ATOM 2967 O O . VAL B 1 186 ? 24.172 -7.988 -16.141 1 60.69 186 VAL B O 1
ATOM 2970 N N . GLU B 1 187 ? 25.094 -9.461 -14.922 1 49.09 187 GLU B N 1
ATOM 2971 C CA . GLU B 1 187 ? 26.469 -9.18 -15.336 1 49.09 187 GLU B CA 1
ATOM 2972 C C . GLU B 1 187 ? 26.641 -9.406 -16.844 1 49.09 187 GLU B C 1
ATOM 2974 O O . GLU B 1 187 ? 26.25 -10.445 -17.359 1 49.09 187 GLU B O 1
ATOM 2979 N N . CYS B 1 188 ? 26.453 -8.266 -17.562 1 42.47 188 CYS B N 1
ATOM 2980 C CA . CYS B 1 188 ? 27.016 -8.445 -18.906 1 42.47 188 CYS B CA 1
ATOM 2981 C C . CYS B 1 188 ? 28.5 -8.82 -18.812 1 42.47 188 CYS B C 1
ATOM 2983 O O . CYS B 1 188 ? 29.219 -8.32 -17.953 1 42.47 188 CYS B O 1
#

Radius of gyration: 21.9 Å; Cα contacts (8 Å, |Δi|>4): 415; chains: 2; bounding box: 63×66×41 Å

pLDDT: mean 91.54, std 11.59, range [29.27, 98.5]

Secondary structure (DSSP, 8-state):
-----S-HHHHHHHHHHHHHHH-STT--HHHHHHHH---HHHHHHHHSSHHHHHHHHHHHHHHHHHHHHHHHHHHSSSHHHHHHHHHHHHHHHTTSTT----HHHHHHHHHTTTT-HHHHHHHHHHHHHHHHHHHHHTTTS-HHHHHHHHHHHHHHHHHHHHHTTSTT-HHHHHHHHHHH-GGGS---/-----S-HHHHHHHHHHHHHHH-STT--HHHHHHHH---HHHHHHHHSSHHHHHHHHHHHHHHHHHHHHHHHHHHSSSHHHHHHHHHHHHHHHTTSTT----HHHHHHHHHTTTT-HHHHHHHHHHHHHHHHHHHHHTTTS-HHHHHHHHHHHHHHHHHHHHHTTSTT-HHHHHHHHHHH-GGGS---